Protein 4PFB (pdb70)

Radius of gyration: 19.01 Å; Cα contacts (8 Å, |Δi|>4): 589; chains: 1; bounding box: 36×54×45 Å

Organism: Fusobacterium nucleatum subsp. nucleatum (strain ATCC 25586 / DSM 15643 / BCRC 10681 / CIP 101130 / JCM 8532 / KCTC 2640 / LMG 13131 / VPI 4355) (NCBI:txid190304)

CATH classification: 3.40.190.170

Secondary structure (DSSP, 8-state):
-EEEEEEES--TTSHHHHHHHHHHHHHHHHTTTSEEEEEE-TTSS--HHHHHHHHHTT-SEEEEEEGGGGGGTSTTHHHHT-TT--SSHHHHHHHHTSHHHHHHHHHHHHTTEEEEEEEEEEEE-EEEESS--SSHHHHTT-EEEE-S-HHHHHHHHHTT-EEEE--GGGHHHHHHHTS-SBEEE-HHHHHHTTGGGT--EEE----SEEEEEEEEEHHHHHHS-HHHHHHHHHHHHHHHHHHHHHHHHHHHHHHHHHHHTT-EEE---HHHHHHHHGGGGGS-TTSPTTHHHHHHHHHHHHHHHHH-

InterPro domains:
  IPR018389 TRAP transporter solute receptor DctP [PF03480] (39-307)
  IPR018389 TRAP transporter solute receptor DctP [PTHR33376] (20-326)
  IPR038404 TRAP transporter solute receptor DctP superfamily [G3DSA:3.40.190.170] (24-331)

Structure (mmCIF, N/CA/C/O backbone):
data_4PFB
#
_entry.id   4PFB
#
_cell.length_a   113.574
_cell.length_b   113.574
_cell.length_c   79.937
_cell.angle_alpha   90.000
_cell.angle_beta   90.000
_cell.angle_gamma   90.000
#
_symmetry.space_group_name_H-M   'P 43 2 2'
#
loop_
_entity.id
_entity.type
_entity.pdbx_description
1 polymer 'C4-dicarboxylate-binding protein'
2 non-polymer 'ZINC ION'
3 non-polymer IMIDAZOLE
4 non-polymer SN-GLYCEROL-3-PHOSPHATE
5 water water
#
loop_
_atom_site.group_PDB
_atom_site.id
_atom_site.type_symbol
_atom_site.label_atom_id
_atom_site.label_alt_id
_atom_site.label_comp_id
_atom_site.label_asym_id
_atom_site.label_entity_id
_atom_site.label_seq_id
_atom_site.pdbx_PDB_ins_code
_atom_site.Cartn_x
_atom_site.Cartn_y
_atom_site.Cartn_z
_atom_site.occupancy
_atom_site.B_iso_or_equiv
_atom_site.auth_seq_id
_atom_site.auth_comp_id
_atom_site.auth_asym_id
_atom_site.auth_atom_id
_atom_site.pdbx_PDB_model_num
ATOM 1 N N . ALA A 1 25 ? 11.780 36.296 41.702 1.00 30.77 24 ALA A N 1
ATOM 2 C CA . ALA A 1 25 ? 11.542 37.752 41.762 1.00 32.90 24 ALA A CA 1
ATOM 3 C C . ALA A 1 25 ? 12.814 38.594 41.865 1.00 31.70 24 ALA A C 1
ATOM 4 O O . ALA A 1 25 ? 13.654 38.384 42.733 1.00 36.10 24 ALA A O 1
ATOM 6 N N . ARG A 1 26 ? 12.935 39.562 40.972 1.00 28.86 25 ARG A N 1
ATOM 7 C CA . ARG A 1 26 ? 14.145 40.362 40.835 1.00 30.44 25 ARG A CA 1
ATOM 8 C C . ARG A 1 26 ? 14.206 41.462 41.902 1.00 31.87 25 ARG A C 1
ATOM 9 O O . ARG A 1 26 ? 13.407 42.415 41.889 1.00 29.23 25 ARG A O 1
ATOM 17 N N . VAL A 1 27 ? 15.153 41.310 42.826 1.00 31.94 26 VAL A N 1
ATOM 18 C CA . VAL A 1 27 ? 15.387 42.282 43.876 1.00 26.50 26 VAL A CA 1
ATOM 19 C C . VAL A 1 27 ? 16.195 43.475 43.380 1.00 30.56 26 VAL A C 1
ATOM 20 O O . VAL A 1 27 ? 17.306 43.327 42.871 1.00 35.19 26 VAL A O 1
ATOM 24 N N . ILE A 1 28 ? 15.625 44.662 43.532 1.00 24.92 27 ILE A N 1
ATOM 25 C CA . ILE A 1 28 ? 16.322 45.900 43.222 1.00 26.82 27 ILE A CA 1
ATOM 26 C C . ILE A 1 28 ? 16.312 46.808 44.452 1.00 27.96 27 ILE A C 1
ATOM 27 O O . ILE A 1 28 ? 15.251 47.114 44.988 1.00 29.36 27 ILE A O 1
ATOM 32 N N . LYS A 1 29 ? 17.496 47.234 44.888 1.00 27.44 28 LYS A N 1
ATOM 33 C CA . LYS A 1 29 ? 17.652 48.109 46.044 1.00 25.48 28 LYS A CA 1
ATOM 34 C C . LYS A 1 29 ? 17.374 49.565 45.666 1.00 24.73 28 LYS A C 1
ATOM 35 O O . LYS A 1 29 ? 18.049 50.115 44.798 1.00 24.89 28 LYS A O 1
ATOM 41 N N . VAL A 1 30 ? 16.401 50.204 46.314 1.00 22.55 29 VAL A N 1
ATOM 42 C CA . VAL A 1 30 ? 16.207 51.646 46.123 1.00 22.84 29 VAL A CA 1
ATOM 43 C C . VAL A 1 30 ? 16.739 52.410 47.344 1.00 24.61 29 VAL A C 1
ATOM 44 O O . VAL A 1 30 ? 16.191 52.294 48.447 1.00 27.02 29 VAL A O 1
ATOM 48 N N . THR A 1 31 ? 17.812 53.177 47.156 1.00 24.76 30 THR A N 1
ATOM 49 C CA . THR A 1 31 ? 18.486 53.807 48.295 1.00 27.83 30 THR A CA 1
ATOM 50 C C . THR A 1 31 ? 18.365 55.314 48.264 1.00 28.51 30 THR A C 1
ATOM 51 O O . THR A 1 31 ? 18.455 55.926 47.207 1.00 21.56 30 THR A O 1
ATOM 55 N N . THR A 1 32 ? 18.155 55.906 49.434 1.00 28.00 31 THR A N 1
ATOM 56 C CA . THR A 1 32 ? 17.909 57.329 49.506 1.00 21.24 31 THR A CA 1
ATOM 57 C C . THR A 1 32 ? 18.306 57.962 50.853 1.00 23.91 31 THR A C 1
ATOM 58 O O . THR A 1 32 ? 18.351 57.308 51.895 1.00 22.84 31 THR A O 1
ATOM 62 N N . LYS A 1 33 ? 18.622 59.248 50.815 1.00 24.72 32 LYS A N 1
ATOM 63 C CA . LYS A 1 33 ? 19.043 59.952 52.008 1.00 26.08 32 LYS A CA 1
ATOM 64 C C . LYS A 1 33 ? 17.858 60.271 52.907 1.00 28.92 32 LYS A C 1
ATOM 65 O O . LYS A 1 33 ? 17.996 60.285 54.127 1.00 33.18 32 LYS A O 1
ATOM 71 N N . PHE A 1 34 ? 16.701 60.519 52.293 1.00 24.54 33 PHE A N 1
ATOM 72 C CA . PHE A 1 34 ? 15.529 61.054 52.983 1.00 21.92 33 PHE A CA 1
ATOM 73 C C . PHE A 1 34 ? 15.048 60.200 54.167 1.00 23.38 33 PHE A C 1
ATOM 74 O O . PHE A 1 34 ? 14.932 58.974 54.052 1.00 22.47 33 PHE A O 1
ATOM 82 N N . VAL A 1 35 ? 14.787 60.846 55.306 1.00 21.50 34 VAL A N 1
ATOM 83 C CA . VAL A 1 35 ? 14.312 60.124 56.481 1.00 22.94 34 VAL A CA 1
ATOM 84 C C . VAL A 1 35 ? 12.849 59.834 56.239 1.00 22.06 34 VAL A C 1
ATOM 85 O O . VAL A 1 35 ? 12.247 60.429 55.339 1.00 22.88 34 VAL A O 1
ATOM 89 N N . ASP A 1 36 ? 12.283 58.935 57.038 1.00 22.96 35 ASP A N 1
ATOM 90 C CA . ASP A 1 36 ? 10.895 58.514 56.883 1.00 22.93 35 ASP A CA 1
ATOM 91 C C . ASP A 1 36 ? 9.853 59.627 56.953 1.00 25.30 35 ASP A C 1
ATOM 92 O O . ASP A 1 36 ? 8.778 59.484 56.375 1.00 22.29 35 ASP A O 1
ATOM 97 N N . ASP A 1 37 ? 10.148 60.712 57.675 1.00 25.26 36 ASP A N 1
ATOM 98 C CA . ASP A 1 37 ? 9.192 61.815 57.811 1.00 24.92 36 ASP A CA 1
ATOM 99 C C . ASP A 1 37 ? 9.111 62.719 56.586 1.00 22.41 36 ASP A C 1
ATOM 100 O O . ASP A 1 37 ? 8.171 63.502 56.461 1.00 22.30 36 ASP A O 1
ATOM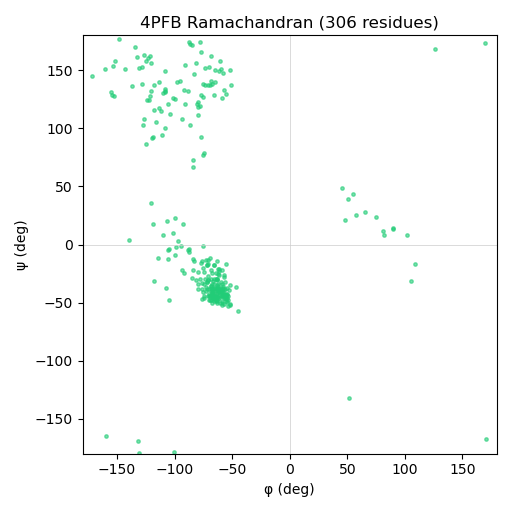 105 N N . GLU A 1 38 ? 10.089 62.637 55.691 1.00 20.69 37 GLU A N 1
ATOM 106 C CA . GLU A 1 38 ? 10.113 63.574 54.564 1.00 19.70 37 GLU A CA 1
ATOM 107 C C . GLU A 1 38 ? 9.223 63.147 53.397 1.00 22.22 37 GLU A C 1
ATOM 108 O O . GLU A 1 38 ? 9.054 61.950 53.134 1.00 21.29 37 GLU A O 1
ATOM 114 N N . GLN A 1 39 ? 8.644 64.128 52.711 1.00 18.60 38 GLN A N 1
ATOM 115 C CA . GLN A 1 39 ? 7.687 63.836 51.650 1.00 18.22 38 GLN A CA 1
ATOM 116 C C . GLN A 1 39 ? 8.212 62.876 50.569 1.00 24.49 38 GLN A C 1
ATOM 117 O O . GLN A 1 39 ? 7.490 61.964 50.154 1.00 24.27 38 GLN A O 1
ATOM 123 N N . THR A 1 40 ? 9.462 63.068 50.137 1.00 20.92 39 THR A N 1
ATOM 124 C CA . THR A 1 40 ? 10.065 62.219 49.106 1.00 19.64 39 THR A CA 1
ATOM 125 C C . THR A 1 40 ? 10.018 60.746 49.499 1.00 22.22 39 THR A C 1
ATOM 126 O O . THR A 1 40 ? 9.715 59.877 48.675 1.00 20.82 39 THR A O 1
ATOM 130 N N . ALA A 1 41 ? 10.322 60.474 50.768 1.00 24.53 40 ALA A N 1
ATOM 131 C CA . ALA A 1 41 ? 10.337 59.111 51.276 1.00 18.87 40 ALA A CA 1
ATOM 132 C C . ALA A 1 41 ? 8.924 58.566 51.349 1.00 23.01 40 A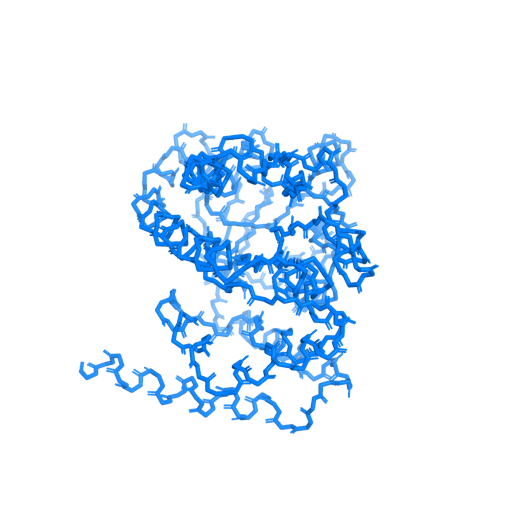LA A C 1
ATOM 133 O O . ALA A 1 41 ? 8.699 57.401 51.049 1.00 28.20 40 ALA A O 1
ATOM 135 N N . LYS A 1 42 ? 7.968 59.408 51.730 1.00 20.00 41 LYS A N 1
ATOM 136 C CA . LYS A 1 42 ? 6.562 59.010 51.689 1.00 21.93 41 LYS A CA 1
ATOM 137 C C . LYS A 1 42 ? 6.105 58.662 50.266 1.00 20.63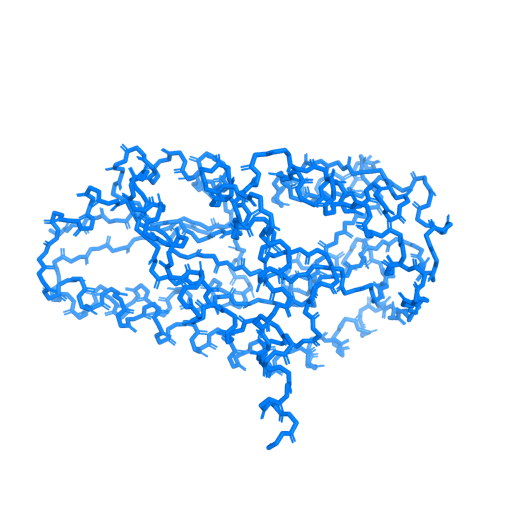 41 LYS A C 1
ATOM 138 O O . LYS A 1 42 ? 5.362 57.712 50.055 1.00 21.52 41 LYS A O 1
ATOM 144 N N . SER A 1 43 ? 6.550 59.431 49.287 1.00 18.86 42 SER A N 1
ATOM 145 C CA . SER A 1 43 ? 6.148 59.171 47.925 1.00 20.87 42 SER A CA 1
ATOM 146 C C . SER A 1 43 ? 6.828 57.927 47.390 1.00 22.50 42 SER A C 1
ATOM 147 O O . SER A 1 43 ? 6.222 57.157 46.646 1.00 21.78 42 SER A O 1
ATOM 150 N N . LEU A 1 44 ? 8.081 57.717 47.780 1.00 22.05 43 LEU A N 1
ATOM 151 C CA . LEU A 1 44 ? 8.797 56.536 47.323 1.00 21.65 43 LEU A CA 1
ATOM 152 C C . LEU A 1 44 ? 8.141 55.253 47.823 1.00 25.70 43 LEU A C 1
ATOM 153 O O . LEU A 1 44 ? 8.122 54.255 47.100 1.00 27.50 43 LEU A O 1
ATOM 158 N N . VAL A 1 45 ? 7.588 55.274 49.036 1.00 19.23 44 VAL A N 1
ATOM 159 C CA . VAL A 1 45 ? 6.915 54.089 49.555 1.00 20.06 44 VAL A CA 1
ATOM 160 C C . VAL A 1 45 ? 5.762 53.689 48.639 1.00 20.03 44 VAL A C 1
ATOM 161 O O . VAL A 1 45 ? 5.600 52.515 48.314 1.00 20.44 44 VAL A O 1
ATOM 165 N N . LYS A 1 46 ? 4.975 54.667 48.210 1.00 24.66 45 LYS A N 1
ATOM 166 C CA . LYS A 1 46 ? 3.871 54.391 47.299 1.00 19.77 45 LYS A CA 1
ATOM 167 C C . LYS A 1 46 ? 4.382 53.843 45.957 1.00 19.33 45 LYS A C 1
ATOM 168 O O . LYS A 1 46 ? 3.857 52.868 45.440 1.00 25.07 45 LYS A O 1
ATOM 174 N N . VAL A 1 47 ? 5.416 54.470 45.405 1.00 23.30 46 VAL A N 1
ATOM 175 C CA . VAL A 1 47 ? 6.020 54.016 44.158 1.00 18.45 46 VAL A CA 1
ATOM 176 C C . VAL A 1 47 ? 6.482 52.561 44.191 1.00 18.93 46 VAL A C 1
ATOM 177 O O . VAL A 1 47 ? 6.156 51.803 43.289 1.00 20.13 46 VAL A O 1
ATOM 181 N N . VAL A 1 48 ? 7.220 52.172 45.228 1.00 23.28 47 VAL A N 1
ATOM 182 C CA . VAL A 1 48 ? 7.674 50.784 45.373 1.00 24.64 47 VAL A CA 1
ATOM 183 C C . VAL A 1 48 ? 6.504 49.800 45.513 1.00 26.71 47 VAL A C 1
ATOM 184 O O . VAL A 1 48 ? 6.478 48.760 44.858 1.00 31.22 47 VAL A O 1
ATOM 188 N N . GLU A 1 49 ? 5.554 50.140 46.377 1.00 25.70 48 GLU A N 1
ATOM 189 C CA . GLU A 1 49 ? 4.297 49.406 46.526 1.00 21.59 48 GLU A CA 1
ATOM 190 C C . GLU A 1 49 ? 3.723 49.082 45.146 1.00 22.90 48 GLU A C 1
ATOM 191 O O . GLU A 1 49 ? 3.526 47.921 44.805 1.00 23.49 48 GLU A O 1
ATOM 197 N N . ALA A 1 50 ? 3.499 50.122 44.344 1.00 20.76 49 ALA A N 1
ATOM 198 C CA . ALA A 1 50 ? 2.820 50.000 43.062 1.00 24.83 49 ALA A CA 1
ATOM 199 C C . ALA A 1 50 ? 3.626 49.188 42.047 1.00 29.34 49 ALA A C 1
ATOM 200 O O . ALA A 1 50 ? 3.074 48.306 41.365 1.00 34.79 49 ALA A O 1
ATOM 202 N N . ILE A 1 51 ? 4.921 49.489 41.940 1.00 21.75 50 ILE A N 1
ATOM 203 C CA . ILE A 1 51 ? 5.798 48.746 41.048 1.00 20.74 50 ILE A CA 1
ATOM 204 C C . ILE A 1 51 ? 5.819 47.249 41.400 1.00 23.76 50 ILE A C 1
ATOM 205 O O . ILE A 1 51 ? 5.616 46.403 40.523 1.00 23.06 50 ILE A O 1
ATOM 210 N N . ASN A 1 52 ? 6.046 46.926 42.676 1.00 22.55 51 ASN A N 1
ATOM 211 C CA . ASN A 1 52 ? 6.050 45.524 43.116 1.00 22.36 51 ASN A CA 1
ATOM 212 C C . ASN A 1 52 ? 4.756 44.770 42.808 1.00 23.00 51 ASN A C 1
ATOM 213 O O . ASN A 1 52 ? 4.792 43.632 42.359 1.00 30.82 51 ASN A O 1
ATOM 218 N N . GLN A 1 53 ? 3.616 45.411 43.029 1.00 28.08 52 GLN A N 1
ATOM 219 C CA . GLN A 1 53 ? 2.325 44.788 42.751 1.00 27.71 52 GLN A CA 1
ATOM 220 C C . GLN A 1 53 ? 1.996 44.663 41.260 1.00 27.36 52 GLN A C 1
ATOM 221 O O . GLN A 1 53 ? 1.438 43.655 40.839 1.00 29.64 52 GLN A O 1
ATOM 227 N N . ARG A 1 54 ? 2.314 45.679 40.463 1.00 22.84 53 ARG A N 1
ATOM 228 C CA . ARG A 1 54 ? 2.048 45.601 39.027 1.00 22.92 53 ARG A CA 1
ATOM 229 C C . ARG A 1 54 ? 2.918 44.555 38.330 1.00 32.20 53 ARG A C 1
ATOM 230 O O . ARG A 1 54 ? 2.543 44.042 37.284 1.00 33.78 53 ARG A O 1
ATOM 238 N N . SER A 1 55 ? 4.070 44.233 38.913 1.00 26.96 54 SER A N 1
ATOM 239 C CA . SER A 1 55 ? 4.985 43.288 38.307 1.00 27.69 54 SER A CA 1
ATOM 240 C C . SER A 1 55 ? 4.494 41.856 38.449 1.00 36.13 54 SER A C 1
ATOM 241 O O . SER A 1 55 ? 5.127 40.927 37.953 1.00 30.12 54 SER A O 1
ATOM 244 N N . ASN A 1 56 ? 3.349 41.691 39.103 1.00 38.81 55 ASN A N 1
ATOM 245 C CA . ASN A 1 56 ? 2.829 40.366 39.449 1.00 46.99 55 ASN A CA 1
ATOM 246 C C . ASN A 1 56 ? 3.891 39.449 40.018 1.00 45.31 55 ASN A C 1
ATOM 247 O O . ASN A 1 56 ? 4.034 38.319 39.578 1.00 43.69 55 ASN A O 1
ATOM 252 N N . GLY A 1 57 ? 4.653 39.959 40.980 1.00 45.15 56 GLY A N 1
ATOM 253 C CA . GLY A 1 57 ? 5.646 39.157 41.660 1.00 43.24 56 GLY A CA 1
ATOM 254 C C . GLY A 1 57 ? 6.984 38.987 40.964 1.00 42.32 56 GLY A C 1
ATOM 255 O O . GLY A 1 57 ? 7.814 38.205 41.425 1.00 42.79 56 GLY A O 1
ATOM 256 N N . THR A 1 58 ? 7.219 39.713 39.875 1.00 38.71 57 THR A N 1
ATOM 257 C CA . THR A 1 58 ? 8.481 39.572 39.146 1.00 33.23 57 THR A CA 1
ATOM 258 C C . THR A 1 58 ? 9.536 40.588 39.591 1.00 33.91 57 THR A C 1
ATOM 259 O O . THR A 1 58 ? 10.729 40.371 39.407 1.00 35.84 57 THR A O 1
ATOM 263 N N . LEU A 1 59 ? 9.101 41.694 40.186 1.00 32.12 58 LEU A N 1
ATOM 264 C CA . LEU A 1 59 ? 10.040 42.659 40.744 1.00 29.23 58 LEU A CA 1
ATOM 265 C C . LEU A 1 59 ? 9.821 42.780 42.232 1.00 30.88 58 LEU A C 1
ATOM 266 O O . LEU A 1 59 ? 8.681 42.817 42.690 1.00 35.01 58 LEU A O 1
ATOM 271 N N . GLU A 1 60 ? 10.914 42.825 42.985 1.00 30.77 59 GLU A N 1
ATOM 272 C CA . GLU A 1 60 ? 10.858 43.212 44.392 1.00 28.66 59 GLU A CA 1
ATOM 273 C C . GLU A 1 60 ? 11.810 44.378 44.644 1.00 29.14 59 GLU A C 1
ATOM 274 O O . GLU A 1 60 ? 12.971 44.181 44.997 1.00 29.33 59 GLU A O 1
ATOM 280 N N . LEU A 1 61 ? 11.324 45.594 44.434 1.00 27.31 60 LEU A N 1
ATOM 281 C CA . LEU A 1 61 ? 12.069 46.774 44.835 1.00 27.21 60 LEU A CA 1
ATOM 282 C C . LEU A 1 61 ? 12.050 46.863 46.363 1.00 26.61 60 LEU A C 1
ATOM 283 O O . LEU A 1 61 ? 11.029 46.608 46.982 1.00 28.03 60 LEU A O 1
ATOM 288 N N . GLN A 1 62 ? 13.186 47.185 46.970 1.00 20.76 61 GLN A N 1
ATOM 289 C CA . GLN A 1 62 ? 13.273 47.335 48.426 1.00 23.68 61 GLN A CA 1
ATOM 290 C C . GLN A 1 62 ? 13.768 48.729 48.753 1.00 23.07 61 GLN A C 1
ATOM 291 O O . GLN A 1 62 ? 14.821 49.131 48.276 1.00 25.40 61 GLN A O 1
ATOM 297 N N . LEU A 1 63 ? 13.009 49.469 49.553 1.00 19.52 62 LEU A N 1
ATOM 298 C CA . LEU A 1 63 ? 13.360 50.845 49.859 1.00 24.04 62 LEU A CA 1
ATOM 299 C C . LEU A 1 63 ? 14.223 50.956 51.113 1.00 26.11 62 LEU A C 1
ATOM 300 O O . LEU A 1 63 ? 13.824 50.536 52.209 1.00 26.70 62 LEU A O 1
ATOM 305 N N . PHE A 1 64 ? 15.411 51.524 50.950 1.00 24.14 63 PHE A N 1
ATOM 306 C CA . PHE A 1 64 ? 16.248 51.846 52.097 1.00 25.31 63 PHE A CA 1
ATOM 307 C C . PHE A 1 64 ? 16.351 53.348 52.254 1.00 19.63 63 PHE A C 1
ATOM 308 O O . PHE A 1 64 ? 16.909 54.030 51.408 1.00 19.68 63 PHE A O 1
ATOM 316 N N . THR A 1 65 ? 15.823 53.856 53.353 1.00 25.21 64 THR A N 1
ATOM 317 C CA . THR A 1 65 ? 15.878 55.281 53.617 1.00 19.76 64 THR A CA 1
ATOM 318 C C . THR A 1 65 ? 16.968 55.642 54.600 1.00 23.07 64 THR A C 1
ATOM 319 O O . THR A 1 65 ? 17.709 54.777 55.070 1.00 25.26 64 THR A O 1
ATOM 323 N N . SER A 1 66 ? 17.047 56.940 54.897 1.00 28.55 65 SER A N 1
ATOM 324 C CA . SER A 1 66 ? 17.944 57.512 55.915 1.00 30.65 65 SER A CA 1
ATOM 325 C C . SER A 1 66 ? 19.420 57.216 55.697 1.00 29.25 65 SER A C 1
ATOM 326 O O . SER A 1 66 ? 20.197 57.226 56.639 1.00 32.99 65 SER A O 1
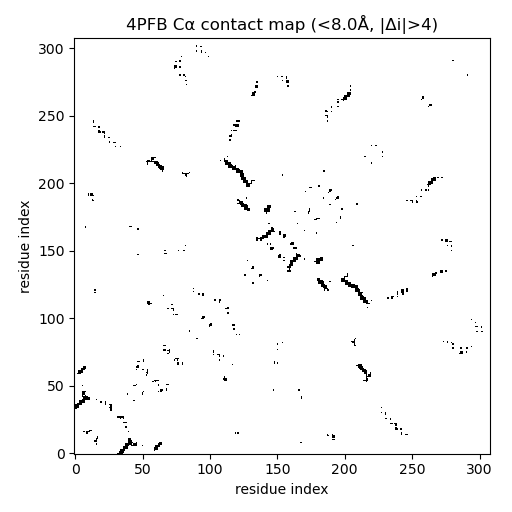ATOM 329 N N . GLY A 1 67 ? 19.810 56.962 54.457 1.00 26.96 66 GLY A N 1
ATOM 330 C CA . GLY A 1 67 ? 21.186 56.611 54.184 1.00 24.68 66 GLY A CA 1
ATOM 331 C C . GLY A 1 67 ? 21.603 55.287 54.806 1.00 26.21 66 GLY A C 1
ATOM 332 O O . GLY A 1 67 ? 22.781 55.086 55.096 1.00 27.70 66 GLY A O 1
ATOM 333 N N . THR A 1 68 ? 20.658 54.372 55.005 1.00 24.32 67 THR A N 1
ATOM 334 C CA . THR A 1 68 ? 21.006 53.049 55.539 1.00 24.92 67 THR A CA 1
ATOM 335 C C . THR A 1 68 ? 21.820 52.225 54.543 1.00 25.06 67 THR A C 1
ATOM 336 O O . THR A 1 68 ? 22.520 51.277 54.926 1.00 25.69 67 THR A O 1
ATOM 340 N N . LEU A 1 69 ? 21.704 52.584 53.266 1.00 23.08 68 LEU A N 1
ATOM 341 C CA . LEU A 1 69 ? 22.551 52.028 52.223 1.00 26.98 68 LEU A CA 1
ATOM 342 C C . LEU A 1 69 ? 23.274 53.209 51.575 1.00 29.60 68 LEU A C 1
ATOM 343 O O . LEU A 1 69 ? 22.852 54.354 51.748 1.00 30.30 68 LEU A O 1
ATOM 348 N N . PRO A 1 70 ? 24.374 52.946 50.849 1.00 29.31 69 PRO A N 1
ATOM 349 C CA . PRO A 1 70 ? 25.153 54.036 50.237 1.00 30.82 69 PRO A CA 1
ATOM 350 C C . PRO A 1 70 ? 24.323 55.031 49.416 1.00 31.49 69 PRO A C 1
ATOM 351 O O . PRO A 1 70 ? 23.415 54.667 48.663 1.00 30.49 69 PRO A O 1
ATOM 355 N N . ILE A 1 71 ? 24.639 56.304 49.604 1.00 31.55 70 ILE A N 1
ATOM 356 C CA . ILE A 1 71 ? 23.950 57.377 48.918 1.00 30.24 70 ILE A CA 1
ATOM 357 C C . ILE A 1 71 ? 25.006 58.308 48.309 1.00 32.65 70 ILE A C 1
ATOM 358 O O . ILE A 1 71 ? 26.211 58.055 48.425 1.00 36.08 70 ILE A O 1
ATOM 363 N N . GLY A 1 72 ? 24.563 59.372 47.651 1.00 35.67 71 GLY A N 1
ATOM 364 C CA . GLY A 1 72 ? 25.489 60.304 47.031 1.00 37.50 71 GLY A CA 1
ATOM 365 C C . GLY A 1 72 ? 26.511 59.644 46.128 1.00 37.04 71 GLY A C 1
ATOM 366 O O . GLY A 1 72 ? 26.156 58.806 45.306 1.00 36.40 71 GLY A O 1
ATOM 367 N N . LYS A 1 73 ? 27.780 60.009 46.304 1.00 39.81 72 LYS A N 1
ATOM 368 C CA . LYS A 1 73 ? 28.860 59.527 45.441 1.00 42.40 72 LYS A CA 1
ATOM 369 C C . LYS A 1 73 ? 29.027 58.021 45.483 1.00 48.99 72 LYS A C 1
ATOM 370 O O . LYS A 1 73 ? 29.276 57.401 44.456 1.00 43.86 72 LYS A O 1
ATOM 376 N N . ASP A 1 74 ? 28.890 57.437 46.672 1.00 49.61 73 ASP A N 1
ATOM 377 C CA . ASP A 1 74 ? 29.036 55.997 46.823 1.00 50.70 73 ASP A CA 1
ATOM 378 C C . ASP A 1 74 ? 27.838 55.277 46.212 1.00 46.32 73 ASP A C 1
ATOM 379 O O . ASP A 1 74 ? 27.966 54.182 45.667 1.00 45.05 73 ASP A O 1
ATOM 384 N N . GLY A 1 75 ? 26.679 55.914 46.285 1.00 38.30 74 GLY A N 1
ATOM 385 C CA . GLY A 1 75 ? 25.483 55.369 45.680 1.00 43.61 74 GLY A CA 1
ATOM 386 C C . GLY A 1 75 ? 25.553 55.343 44.166 1.00 44.72 74 GLY A C 1
ATOM 387 O O . GLY A 1 75 ? 25.217 54.345 43.536 1.00 44.70 74 GLY A O 1
ATOM 388 N N . MET A 1 76 ? 26.009 56.441 43.576 1.00 44.79 75 MET A N 1
ATOM 389 C CA . MET A 1 76 ? 26.034 56.558 42.132 1.00 42.45 75 MET A CA 1
ATOM 390 C C . MET A 1 76 ? 27.104 55.662 41.519 1.00 46.89 75 MET A C 1
ATOM 391 O O . MET A 1 76 ? 26.953 55.179 40.394 1.00 48.55 75 MET A O 1
ATOM 396 N N . GLU A 1 77 ? 28.181 55.436 42.263 1.00 48.26 76 GLU A N 1
ATOM 397 C CA . GLU A 1 77 ? 29.260 54.565 41.805 1.00 49.35 76 GLU A CA 1
ATOM 398 C C . GLU A 1 77 ? 28.700 53.149 41.642 1.00 47.58 76 GLU A C 1
ATOM 399 O O . GLU A 1 77 ? 29.155 52.390 40.796 1.00 50.51 76 GLU A O 1
ATOM 405 N N . GLN A 1 78 ? 27.687 52.808 42.438 1.00 45.13 77 GLN A N 1
ATOM 406 C CA . GLN A 1 78 ? 27.037 51.500 42.333 1.00 46.74 77 GLN A CA 1
ATOM 407 C C . GLN A 1 78 ? 26.152 51.436 41.094 1.00 45.36 77 GLN A C 1
ATOM 408 O O . GLN A 1 78 ? 26.178 50.452 40.348 1.00 44.68 77 GLN A O 1
ATOM 414 N N . VAL A 1 79 ? 25.366 52.489 40.893 1.00 37.79 78 VAL A N 1
ATOM 415 C CA . VAL A 1 79 ? 24.559 52.630 39.692 1.00 38.43 78 VAL A CA 1
ATOM 416 C C . VAL A 1 79 ? 25.417 52.577 38.429 1.00 41.13 78 VAL A C 1
ATOM 417 O O . VAL A 1 79 ? 25.142 51.797 37.520 1.00 39.81 78 VAL A O 1
ATOM 421 N N . ALA A 1 80 ? 26.469 53.391 38.389 1.00 45.84 79 ALA A N 1
ATOM 422 C CA . ALA A 1 80 ? 27.344 53.454 37.219 1.00 49.35 79 ALA A CA 1
ATOM 423 C C . ALA A 1 80 ? 28.034 52.130 36.970 1.00 45.38 79 ALA A C 1
ATOM 424 O O . ALA A 1 80 ? 28.323 51.787 35.835 1.00 47.45 79 ALA A O 1
ATOM 426 N N . ASN A 1 81 ? 28.286 51.373 38.029 1.00 51.42 80 ASN A N 1
ATOM 427 C CA . ASN A 1 81 ? 29.008 50.115 37.878 1.00 54.69 80 ASN A CA 1
ATOM 428 C C . ASN A 1 81 ? 28.124 48.868 37.680 1.00 50.50 80 ASN A C 1
ATOM 429 O O . ASN A 1 81 ? 28.583 47.746 37.856 1.00 49.77 80 ASN A O 1
ATOM 434 N N . GLY A 1 82 ? 26.862 49.068 37.311 1.00 45.71 81 GLY A N 1
ATOM 435 C CA . GLY A 1 82 ? 26.012 47.965 36.896 1.00 47.01 81 GLY A CA 1
ATOM 436 C C . GLY A 1 82 ? 25.193 47.231 37.954 1.00 49.78 81 GLY A C 1
ATOM 437 O O . GLY A 1 82 ? 24.662 46.154 37.668 1.00 50.88 81 GLY A O 1
ATOM 438 N N . SER A 1 83 ? 25.065 47.803 39.154 1.00 48.94 82 SER A N 1
ATOM 439 C CA . SER A 1 83 ? 24.326 47.166 40.251 1.00 47.26 82 SER A CA 1
ATOM 440 C C . SER A 1 83 ? 22.805 47.111 40.052 1.00 43.83 82 SER A C 1
ATOM 441 O O . SER A 1 83 ? 22.238 47.956 39.355 1.00 41.56 82 SER A O 1
ATOM 444 N N . ASP A 1 84 ? 22.151 46.118 40.666 1.00 40.23 83 ASP A N 1
ATOM 445 C CA . ASP A 1 84 ? 20.685 46.074 40.703 1.00 37.85 83 ASP A CA 1
ATOM 446 C C . ASP A 1 84 ? 20.174 47.100 41.729 1.00 34.42 83 ASP A C 1
ATOM 447 O O . ASP A 1 84 ? 19.747 46.744 42.819 1.00 32.32 83 ASP A O 1
ATOM 452 N N . TRP A 1 85 ? 20.182 48.370 41.342 1.00 34.65 84 TRP A N 1
ATOM 453 C CA . TRP A 1 85 ? 20.185 49.486 42.278 1.00 32.34 84 TRP A CA 1
ATOM 454 C C . TRP A 1 85 ? 19.532 50.735 41.652 1.00 29.17 84 TRP A C 1
ATOM 455 O O . TRP A 1 85 ? 19.895 51.150 40.554 1.00 32.67 84 TRP A O 1
ATOM 466 N N . ILE A 1 86 ? 18.571 51.329 42.341 1.00 26.71 85 ILE A N 1
ATOM 467 C CA . ILE A 1 86 ? 18.065 52.639 41.974 1.00 25.24 85 ILE A CA 1
ATOM 468 C C . ILE A 1 86 ? 18.511 53.626 43.041 1.00 28.50 85 ILE A C 1
ATOM 469 O O . ILE A 1 86 ? 18.335 53.377 44.232 1.00 28.31 85 ILE A O 1
ATOM 474 N N . LEU A 1 87 ? 19.087 54.743 42.618 1.00 28.99 86 LEU A N 1
ATOM 475 C CA . LEU A 1 87 ? 19.466 55.810 43.531 1.00 25.44 86 LEU A CA 1
ATOM 476 C C . LEU A 1 87 ? 18.555 57.031 43.392 1.00 23.81 86 LEU A C 1
ATOM 477 O O . LEU A 1 87 ? 18.272 57.480 42.286 1.00 23.44 86 LEU A O 1
ATOM 482 N N . VAL A 1 88 ? 18.105 57.568 44.522 1.00 23.03 87 VAL A N 1
ATOM 483 C CA . VAL A 1 88 ? 17.331 58.800 44.544 1.00 21.84 87 VAL A CA 1
ATOM 484 C C . VAL A 1 88 ? 18.115 59.839 45.361 1.00 28.70 87 VAL A C 1
ATOM 485 O O . VAL A 1 88 ? 17.999 59.892 46.591 1.00 31.66 87 VAL A O 1
ATOM 489 N N . ASP A 1 89 ? 18.927 60.643 44.671 1.00 28.97 88 ASP A N 1
ATOM 490 C CA . ASP A 1 89 ? 19.737 61.704 45.284 1.00 29.38 88 ASP A CA 1
ATOM 491 C C . ASP A 1 89 ? 19.918 62.884 44.316 1.00 31.08 88 ASP A C 1
ATOM 492 O O . ASP A 1 89 ? 19.455 62.838 43.179 1.00 30.71 88 ASP A O 1
ATOM 497 N N . GLY A 1 90 ? 20.584 63.938 44.774 1.00 34.77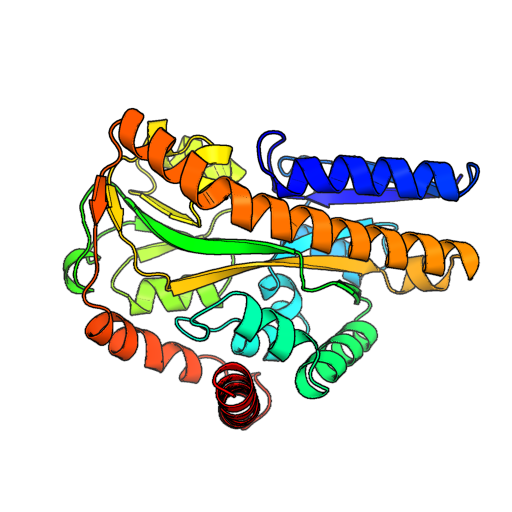 89 GLY A N 1
ATOM 498 C CA . GLY A 1 90 ? 20.683 65.175 44.020 1.00 34.18 89 GLY A CA 1
ATOM 499 C C . GLY A 1 90 ? 21.168 65.028 42.596 1.00 34.74 89 GLY A C 1
ATOM 500 O O . GLY A 1 90 ? 21.928 64.118 42.269 1.00 34.67 89 GLY A O 1
ATOM 501 N N . VAL A 1 91 ? 20.715 65.935 41.742 1.00 37.84 90 VAL A N 1
ATOM 502 C CA . VAL A 1 91 ? 21.134 65.972 40.343 1.00 38.97 90 VAL A CA 1
ATOM 503 C C . VAL A 1 91 ? 22.635 66.228 40.260 1.00 42.80 90 VAL A C 1
ATOM 504 O O . VAL A 1 91 ? 23.293 65.826 39.304 1.00 46.50 90 VAL A O 1
ATOM 508 N N . ASN A 1 92 ? 23.174 66.872 41.287 1.00 42.52 91 ASN A N 1
ATOM 509 C CA . ASN A 1 92 ? 24.594 67.169 41.341 1.00 44.43 91 ASN A CA 1
ATOM 510 C C . ASN A 1 92 ? 25.495 65.922 41.328 1.00 44.41 91 ASN A C 1
ATOM 511 O O . ASN A 1 92 ? 26.675 66.014 40.982 1.00 49.69 91 ASN A O 1
ATOM 516 N N . PHE A 1 93 ? 24.952 64.763 41.696 1.00 39.48 92 PHE A N 1
ATOM 517 C CA . PHE A 1 93 ? 25.740 63.532 41.670 1.00 39.62 92 PHE A CA 1
ATOM 518 C C . PHE A 1 93 ? 25.843 62.952 40.276 1.00 45.02 92 PHE A C 1
ATOM 519 O O . PHE A 1 93 ? 26.777 62.212 39.982 1.00 52.71 92 PHE A O 1
ATOM 527 N N . LEU A 1 94 ? 24.894 63.290 39.411 1.00 41.32 93 LEU A N 1
ATOM 528 C CA . LEU A 1 94 ? 25.039 62.991 37.987 1.00 40.97 93 LEU A CA 1
ATOM 529 C C . LEU A 1 94 ? 26.195 63.777 37.372 1.00 45.13 93 LEU A C 1
ATOM 530 O O . LEU A 1 94 ? 26.882 63.288 36.475 1.00 46.67 93 LEU A O 1
ATOM 535 N N . GLY A 1 95 ? 26.402 64.994 37.871 1.00 39.36 94 GLY A N 1
ATOM 536 C CA . GLY A 1 95 ? 27.409 65.900 37.346 1.00 47.28 94 GLY A CA 1
ATOM 537 C C . GLY A 1 95 ? 28.853 65.458 37.517 1.00 51.83 94 GLY A C 1
ATOM 538 O O . GLY A 1 95 ? 29.751 65.977 36.848 1.00 53.61 94 GLY A O 1
ATOM 539 N N . ASP A 1 96 ? 29.087 64.504 38.417 1.00 53.35 95 ASP A N 1
ATOM 540 C CA . ASP A 1 96 ? 30.430 63.953 38.599 1.00 56.95 95 ASP A CA 1
ATOM 541 C C . ASP A 1 96 ? 30.795 63.063 37.395 1.00 56.64 95 ASP A C 1
ATOM 542 O O . ASP A 1 96 ? 31.965 62.770 37.162 1.00 57.47 95 ASP A O 1
ATOM 547 N N . TYR A 1 97 ? 29.776 62.650 36.637 1.00 47.15 96 TYR A N 1
ATOM 548 C CA . TYR A 1 97 ? 29.940 61.843 35.429 1.00 48.37 96 TYR A CA 1
ATOM 549 C C . TYR A 1 97 ? 29.721 62.697 34.183 1.00 53.26 96 TYR A C 1
ATOM 550 O O . TYR A 1 97 ? 30.517 62.674 33.239 1.00 59.67 96 TYR A O 1
ATOM 559 N N . VAL A 1 98 ? 28.635 63.456 34.192 1.00 48.58 97 VAL A N 1
ATOM 560 C CA . VAL A 1 98 ? 28.292 64.327 33.080 1.00 45.37 97 VAL A CA 1
ATOM 561 C C . VAL A 1 98 ? 28.238 65.768 33.580 1.00 45.47 97 VAL A C 1
ATOM 562 O O . VAL A 1 98 ? 27.196 66.230 34.058 1.00 43.03 97 VAL A O 1
ATOM 566 N N . PRO A 1 99 ? 29.380 66.475 33.482 1.00 46.27 98 PRO A N 1
ATOM 567 C CA . PRO A 1 99 ? 29.630 67.797 34.077 1.00 44.32 98 PRO A CA 1
ATOM 568 C C . PRO A 1 99 ? 28.522 68.830 33.875 1.00 45.32 98 PRO A C 1
ATOM 569 O O . PRO A 1 99 ? 28.264 69.609 34.784 1.00 40.75 98 PRO A O 1
ATOM 573 N N . ASP A 1 100 ? 27.873 68.827 32.716 1.00 49.92 99 ASP A N 1
ATOM 574 C CA . ASP A 1 100 ? 26.870 69.847 32.391 1.00 50.68 99 ASP A CA 1
ATOM 575 C C . ASP A 1 100 ? 25.687 69.920 33.369 1.00 46.99 99 ASP A C 1
ATOM 576 O O . ASP A 1 100 ? 25.017 70.954 33.451 1.00 46.61 99 ASP A O 1
ATOM 581 N N . TYR A 1 101 ? 25.439 68.834 34.100 1.00 42.17 100 TYR A N 1
ATOM 582 C CA . TYR A 1 101 ? 24.325 68.778 35.051 1.00 43.19 100 TYR A CA 1
ATOM 583 C C . TYR A 1 101 ? 24.402 69.878 36.118 1.00 41.78 100 TYR A C 1
ATOM 584 O O . TYR A 1 101 ? 23.379 70.414 36.547 1.00 34.82 100 TYR A O 1
ATOM 593 N N . ASN A 1 102 ? 25.619 70.217 36.535 1.00 38.60 101 ASN A N 1
ATOM 594 C CA . ASN A 1 102 ? 25.797 71.213 37.581 1.00 39.95 101 ASN A CA 1
ATOM 595 C C . ASN A 1 102 ? 25.458 72.610 37.110 1.00 45.35 101 ASN A C 1
ATOM 596 O O . ASN A 1 102 ? 25.069 73.460 37.905 1.00 48.72 101 ASN A O 1
ATOM 601 N N . ALA A 1 103 ? 25.598 72.841 35.809 1.00 46.11 102 ALA A N 1
ATOM 602 C CA . ALA A 1 103 ? 25.225 74.112 35.207 1.00 44.61 102 ALA A CA 1
ATOM 603 C C . ALA A 1 103 ? 23.699 74.257 35.170 1.00 43.66 102 ALA A C 1
ATOM 604 O O . ALA A 1 103 ? 23.156 75.337 35.413 1.00 43.77 102 ALA A O 1
ATOM 606 N N . VAL A 1 104 ? 23.009 73.156 34.892 1.00 41.30 103 VAL A N 1
ATOM 607 C CA . VAL A 1 104 ? 21.554 73.175 34.788 1.00 40.54 103 VAL A CA 1
ATOM 608 C C . VAL A 1 104 ? 20.909 73.328 36.160 1.00 38.27 103 VAL A C 1
ATOM 609 O O . VAL A 1 104 ? 19.723 73.626 36.280 1.00 37.04 103 VAL A O 1
ATOM 613 N N . THR A 1 105 ? 21.705 73.134 37.200 1.00 37.36 104 THR A N 1
ATOM 614 C CA . THR A 1 105 ? 21.201 73.257 38.555 1.00 33.07 104 THR A CA 1
ATOM 615 C C . THR A 1 105 ? 21.985 74.343 39.283 1.00 37.61 104 THR A C 1
ATOM 616 O O . THR A 1 105 ? 22.246 74.245 40.478 1.00 36.19 104 THR A O 1
ATOM 620 N N . GLY A 1 106 ? 22.345 75.390 38.548 1.00 35.45 105 GLY A N 1
ATOM 621 C CA . GLY A 1 106 ? 23.144 76.473 39.091 1.00 40.79 105 GLY A CA 1
ATOM 622 C C . GLY A 1 106 ? 22.476 77.362 40.129 1.00 41.08 105 GLY A C 1
ATOM 623 O O . GLY A 1 106 ? 21.242 77.384 40.256 1.00 38.49 105 GLY A O 1
ATOM 624 N N . PRO A 1 107 ? 23.300 78.102 40.891 1.00 42.43 106 PRO A N 1
ATOM 625 C CA . PRO A 1 107 ? 22.842 79.031 41.925 1.00 36.89 106 PRO A CA 1
ATOM 626 C C . PRO A 1 107 ? 22.042 80.200 41.362 1.00 42.09 106 PRO A C 1
ATOM 627 O O . PRO A 1 107 ? 22.389 80.761 40.328 1.00 38.81 106 PRO A O 1
ATOM 631 N N . MET A 1 108 ? 20.977 80.557 42.076 1.00 43.38 107 MET A N 1
ATOM 632 C CA . MET A 1 108 ? 20.015 81.584 41.669 1.00 42.89 107 MET A CA 1
ATOM 633 C C . MET A 1 108 ? 19.511 81.454 40.238 1.00 40.46 107 MET A C 1
ATOM 634 O O . MET A 1 108 ? 19.002 82.413 39.696 1.00 38.07 107 MET A O 1
ATOM 639 N N . LEU A 1 109 ? 19.614 80.266 39.651 1.00 40.19 108 LEU A N 1
ATOM 640 C CA . LEU A 1 109 ? 19.191 80.058 38.272 1.00 36.85 108 LEU A CA 1
ATOM 641 C C . LEU A 1 109 ? 17.675 80.155 38.037 1.00 41.19 108 LEU A C 1
ATOM 642 O O . LEU A 1 109 ? 17.235 80.833 37.109 1.00 43.02 108 LEU A O 1
ATOM 647 N N . TYR A 1 110 ? 16.877 79.483 38.863 1.00 40.52 109 TYR A N 1
ATOM 648 C CA . TYR A 1 110 ? 15.429 79.436 38.648 1.00 41.04 109 TYR A CA 1
ATOM 649 C C . TYR A 1 110 ? 14.662 80.252 39.678 1.00 41.41 109 TYR A C 1
ATOM 650 O O . TYR A 1 110 ? 15.102 80.379 40.824 1.00 43.92 109 TYR A O 1
ATOM 659 N N . GLN A 1 111 ? 13.517 80.800 39.271 1.00 39.28 110 GLN A N 1
ATOM 660 C CA . GLN A 1 111 ? 12.670 81.568 40.181 1.00 40.98 110 GLN A CA 1
ATOM 661 C C . GLN A 1 111 ? 11.437 80.767 40.570 1.00 38.38 110 GLN A C 1
ATOM 662 O O . GLN A 1 111 ? 10.724 81.148 41.492 1.00 36.09 110 GLN A O 1
ATOM 668 N N . SER A 1 112 ? 11.185 79.662 39.865 1.00 39.34 111 SER A N 1
ATOM 669 C CA . SER A 1 112 ? 10.005 78.825 40.128 1.00 37.54 111 SER A CA 1
ATOM 670 C C . SER A 1 112 ? 10.240 77.367 39.765 1.00 36.81 111 SER A C 1
ATOM 671 O O . SER A 1 112 ? 11.098 77.059 38.937 1.00 37.11 111 SER A O 1
ATOM 674 N N . PHE A 1 113 ? 9.439 76.488 40.368 1.00 34.58 112 PHE A N 1
ATOM 675 C CA . PHE A 1 113 ? 9.398 75.072 40.010 1.00 30.58 112 PHE A CA 1
ATOM 676 C C . PHE A 1 113 ? 9.131 74.882 38.529 1.00 33.70 112 PHE A C 1
ATOM 677 O O . PHE A 1 113 ? 9.804 74.081 37.883 1.00 33.24 112 PHE A O 1
ATOM 685 N N . GLU A 1 114 ? 8.146 75.604 37.989 1.00 39.43 113 GLU A N 1
ATOM 686 C CA . GLU A 1 114 ? 7.749 75.388 36.592 1.00 42.09 113 GLU A CA 1
ATOM 687 C C . GLU A 1 114 ? 8.896 75.715 35.642 1.00 37.68 113 GLU A C 1
ATOM 688 O O . GLU A 1 114 ? 9.024 75.093 34.580 1.00 37.79 113 GLU A O 1
ATOM 694 N N . GLU A 1 115 ? 9.760 76.645 36.037 1.00 34.92 114 GLU A N 1
ATOM 695 C CA . GLU A 1 115 ? 10.894 76.983 35.177 1.00 37.61 114 GLU A CA 1
ATOM 696 C C . GLU A 1 115 ? 11.832 75.802 35.060 1.00 36.71 114 GLU A C 1
ATOM 697 O O . GLU A 1 115 ? 12.332 75.497 33.975 1.00 40.73 114 GLU A O 1
ATOM 703 N N . TYR A 1 116 ? 12.061 75.131 36.180 1.00 31.89 115 TYR A N 1
ATOM 704 C CA . TYR A 1 116 ? 12.946 73.985 36.180 1.00 33.61 115 TYR A CA 1
ATOM 705 C C . TYR A 1 116 ? 12.307 72.801 35.456 1.00 34.07 115 TYR A C 1
ATOM 706 O O . TYR A 1 116 ? 12.949 72.107 34.667 1.00 33.92 115 TYR A O 1
ATOM 715 N N . LEU A 1 117 ? 11.038 72.568 35.747 1.00 28.77 116 LEU A N 1
ATOM 716 C CA . LEU A 1 117 ? 10.348 71.417 35.209 1.00 34.58 116 LEU A CA 1
ATOM 717 C C . LEU A 1 117 ? 10.333 71.429 33.681 1.00 36.02 116 LEU A C 1
ATOM 718 O O . LEU A 1 117 ? 10.395 70.372 33.046 1.00 38.12 116 LEU A O 1
ATOM 723 N N . ARG A 1 118 ? 10.288 72.631 33.105 1.00 35.69 117 ARG A N 1
ATOM 724 C CA . ARG A 1 118 ? 10.353 72.813 31.660 1.00 32.82 117 ARG A CA 1
ATOM 725 C C . ARG A 1 118 ? 11.761 72.720 31.107 1.00 38.82 117 ARG A C 1
ATOM 726 O O . ARG A 1 118 ? 11.969 72.187 30.016 1.00 40.40 117 ARG A O 1
ATOM 734 N N . MET A 1 119 ? 12.727 73.255 31.839 1.00 37.63 118 MET A N 1
ATOM 735 C CA . MET A 1 119 ? 14.109 73.131 31.417 1.00 40.17 118 MET A CA 1
ATOM 736 C C . MET A 1 119 ? 14.470 71.651 31.277 1.00 38.12 118 MET A C 1
ATOM 737 O O . MET A 1 119 ? 15.195 71.245 30.375 1.00 36.56 118 MET A O 1
ATOM 742 N N . VAL A 1 120 ? 13.934 70.840 32.171 1.00 32.64 119 VAL A N 1
ATOM 743 C CA . VAL A 1 120 ? 14.282 69.435 32.222 1.00 32.10 119 VAL A CA 1
ATOM 744 C C . VAL A 1 120 ? 13.811 68.717 30.970 1.00 36.51 119 VAL A C 1
ATOM 745 O O . VAL A 1 120 ? 14.435 67.753 30.515 1.00 36.68 119 VAL A O 1
ATOM 749 N N . LYS A 1 121 ? 12.730 69.220 30.385 1.00 36.14 120 LYS A N 1
ATOM 750 C CA . LYS A 1 121 ? 12.141 68.580 29.220 1.00 37.35 120 LYS A CA 1
ATOM 751 C C . LYS A 1 121 ? 12.729 69.034 27.861 1.00 42.30 120 LYS A C 1
ATOM 752 O O . LYS A 1 121 ? 12.370 68.484 26.819 1.00 45.20 120 LYS A O 1
ATOM 758 N N . THR A 1 122 ? 13.651 70.003 27.873 1.00 42.48 121 THR A N 1
ATOM 759 C CA . THR A 1 122 ? 14.283 70.497 26.635 1.00 39.44 121 THR A CA 1
ATOM 760 C C . THR A 1 122 ? 15.283 69.483 26.083 1.00 47.04 121 THR A C 1
ATOM 761 O O . THR A 1 122 ? 15.872 68.719 26.847 1.00 45.56 121 THR A O 1
ATOM 765 N N . PRO A 1 123 ? 15.499 69.480 24.754 1.00 49.37 122 PRO A N 1
ATOM 766 C CA . PRO A 1 123 ? 16.503 68.579 24.170 1.00 53.68 122 PRO A CA 1
ATOM 767 C C . PRO A 1 123 ? 17.912 68.756 24.754 1.00 56.67 122 PRO A C 1
ATOM 768 O O . PRO A 1 123 ? 18.700 67.807 24.738 1.00 60.40 122 PRO A O 1
ATOM 772 N N . LEU A 1 124 ? 18.213 69.948 25.261 1.00 52.85 123 LEU A N 1
ATOM 773 C CA . LEU A 1 124 ? 19.496 70.208 25.888 1.00 49.03 123 LEU A CA 1
ATOM 774 C C . LEU A 1 124 ? 19.731 69.267 27.069 1.00 50.04 123 LEU A C 1
ATOM 775 O O . LEU A 1 124 ? 20.829 68.728 27.237 1.00 52.80 123 LEU A O 1
ATOM 780 N N . VAL A 1 125 ? 18.694 69.075 27.881 1.00 46.95 124 VAL A N 1
ATOM 781 C CA . VAL A 1 125 ? 18.775 68.211 29.042 1.00 37.92 124 VAL A CA 1
ATOM 782 C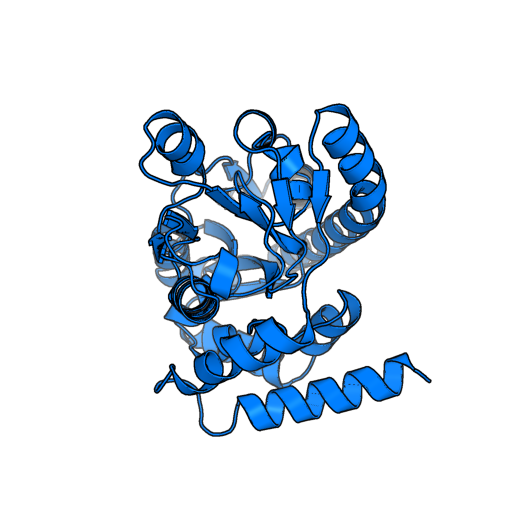 C . VAL A 1 125 ? 18.507 66.737 28.695 1.00 47.68 124 VAL A C 1
ATOM 783 O O . VAL A 1 125 ? 19.040 65.828 29.347 1.00 45.44 124 VAL A O 1
ATOM 787 N N . GLN A 1 126 ? 17.704 66.488 27.658 1.00 46.95 125 GLN A N 1
ATOM 788 C CA . GLN A 1 126 ? 17.465 65.107 27.223 1.00 43.37 125 GLN A CA 1
ATOM 789 C C . GLN A 1 126 ? 18.757 64.531 26.672 1.00 44.33 125 GLN A C 1
ATOM 790 O O . GLN A 1 126 ? 19.014 63.325 26.769 1.00 42.13 125 GLN A O 1
ATOM 796 N N . ASP A 1 127 ? 19.568 65.410 26.093 1.00 47.03 126 ASP A N 1
ATOM 797 C CA . ASP A 1 127 ? 20.878 65.028 25.597 1.00 51.13 126 ASP A CA 1
ATOM 798 C C . ASP A 1 127 ? 21.803 64.690 26.762 1.00 47.94 126 ASP A C 1
ATOM 799 O O . ASP A 1 127 ? 22.570 63.736 26.693 1.00 42.63 126 ASP A O 1
ATOM 804 N N . LEU A 1 128 ? 21.713 65.462 27.840 1.00 47.14 127 LEU A N 1
ATOM 805 C CA . LEU A 1 128 ? 22.442 65.144 29.061 1.00 39.71 127 LEU A CA 1
ATOM 806 C C . LEU A 1 128 ? 22.115 63.734 29.560 1.00 41.59 127 LEU A C 1
ATOM 807 O O . LEU A 1 128 ? 23.027 62.978 29.885 1.00 40.30 127 LEU A O 1
ATOM 812 N N . ASN A 1 129 ? 20.825 63.379 29.601 1.00 41.04 128 ASN A N 1
ATOM 813 C CA . ASN A 1 129 ? 20.398 62.025 29.991 1.00 38.96 128 ASN A CA 1
ATOM 814 C C . ASN A 1 129 ? 21.022 60.909 29.146 1.00 43.85 128 ASN A C 1
ATOM 815 O O . ASN A 1 129 ? 21.274 59.810 29.636 1.00 45.39 128 ASN A O 1
ATOM 820 N N . ALA A 1 130 ? 21.268 61.204 27.873 1.00 46.23 129 ALA A N 1
ATOM 821 C CA . ALA A 1 130 ? 21.868 60.250 26.948 1.00 46.88 129 ALA A CA 1
ATOM 822 C C . ALA A 1 130 ? 23.390 60.161 27.113 1.00 47.75 129 ALA A C 1
ATOM 823 O O . ALA A 1 130 ? 23.985 59.094 26.933 1.00 49.38 129 ALA A O 1
ATOM 825 N N . GLN A 1 131 ? 24.022 61.279 27.450 1.00 47.61 130 GLN A N 1
ATOM 826 C CA . GLN A 1 131 ? 25.428 61.256 27.819 1.00 50.61 130 GLN A CA 1
ATOM 827 C C . GLN A 1 131 ? 25.605 60.406 29.081 1.00 52.34 130 GLN A C 1
ATOM 828 O O . GLN A 1 131 ? 26.617 59.728 29.251 1.00 55.86 130 GLN A O 1
ATOM 834 N N . ALA A 1 132 ? 24.615 60.447 29.967 1.00 50.17 131 ALA A N 1
ATOM 835 C CA . ALA A 1 132 ? 24.685 59.696 31.212 1.00 47.95 131 ALA A CA 1
ATOM 836 C C . ALA A 1 132 ? 24.521 58.209 30.935 1.00 48.01 131 ALA A C 1
ATOM 837 O O . ALA A 1 132 ? 25.099 57.367 31.628 1.00 46.19 131 ALA A O 1
ATOM 839 N N . LEU A 1 133 ? 23.737 57.899 29.908 1.00 49.70 132 LEU A N 1
ATOM 840 C CA . LEU A 1 133 ? 23.502 56.521 29.514 1.00 51.71 132 LEU A CA 1
ATOM 841 C C . LEU A 1 133 ? 24.775 55.904 28.932 1.00 57.90 132 LEU A C 1
ATOM 842 O O . LEU A 1 133 ? 24.987 54.694 29.033 1.00 59.09 132 LEU A O 1
ATOM 847 N N . GLU A 1 134 ? 25.614 56.740 28.321 1.00 62.43 133 GLU A N 1
ATOM 848 C CA . GLU A 1 134 ? 26.945 56.322 27.873 1.00 65.35 133 GLU A CA 1
ATOM 849 C C . GLU A 1 134 ? 27.785 55.869 29.070 1.00 61.25 133 GLU A C 1
ATOM 850 O O . GLU A 1 134 ? 28.705 55.061 28.932 1.00 62.58 133 GLU A O 1
ATOM 856 N N . LYS A 1 135 ? 27.460 56.396 30.246 1.00 53.34 134 LYS A N 1
ATOM 857 C CA . LYS A 1 135 ? 28.287 56.197 31.422 1.00 50.03 134 LYS A CA 1
ATOM 858 C C . LYS A 1 135 ? 27.772 55.083 32.331 1.00 50.00 134 LYS A C 1
ATOM 859 O O . LYS A 1 135 ? 28.393 54.779 33.350 1.00 49.48 134 LYS A O 1
ATOM 865 N N . GLY A 1 136 ? 26.641 54.479 31.967 1.00 48.74 135 GLY A N 1
ATOM 866 C CA . GLY A 1 136 ? 26.103 53.351 32.708 1.00 42.77 135 GLY A CA 1
ATOM 867 C C . GLY A 1 136 ? 24.952 53.717 33.615 1.00 41.44 135 GLY A C 1
ATOM 868 O O . GLY A 1 136 ? 24.501 52.898 34.404 1.00 44.75 135 GLY A O 1
ATOM 869 N N . ILE A 1 137 ? 24.475 54.950 33.491 1.00 38.82 136 ILE A N 1
ATOM 870 C CA . ILE A 1 137 ? 23.399 55.465 34.322 1.00 38.19 136 ILE A CA 1
ATOM 871 C C . ILE A 1 137 ? 22.137 55.741 33.501 1.00 40.28 136 ILE A C 1
ATOM 872 O O . ILE A 1 137 ? 22.153 56.573 32.590 1.00 34.52 136 ILE A O 1
ATOM 877 N N . LYS A 1 138 ? 21.052 55.033 33.816 1.00 32.34 137 LYS A N 1
ATOM 878 C CA . LYS A 1 138 ? 19.758 55.299 33.192 1.00 31.98 137 LYS A CA 1
ATOM 879 C C . LYS A 1 138 ? 18.938 56.272 34.040 1.00 41.78 137 LYS A C 1
ATOM 880 O O . LYS A 1 138 ? 18.452 55.913 35.118 1.00 40.42 137 LYS A O 1
ATOM 886 N N . VAL A 1 139 ? 18.797 57.509 33.569 1.00 39.45 138 VAL A N 1
ATOM 887 C CA . VAL A 1 139 ? 18.012 58.511 34.289 1.00 35.07 138 VAL A CA 1
ATOM 888 C C . VAL A 1 139 ? 16.516 58.310 34.036 1.00 34.10 138 VAL A C 1
ATOM 889 O O . VAL A 1 139 ? 16.049 58.399 32.895 1.00 33.88 138 VAL A O 1
ATOM 893 N N . LEU A 1 140 ? 15.771 58.030 35.099 1.00 27.06 139 LEU A N 1
ATOM 894 C CA . LEU A 1 140 ? 14.345 57.771 34.990 1.00 26.33 139 LEU A CA 1
ATOM 895 C C . LEU A 1 140 ? 13.529 59.042 35.172 1.00 29.06 139 LEU A C 1
ATOM 896 O O . LEU A 1 140 ? 12.397 59.147 34.695 1.00 31.25 139 LEU A O 1
ATOM 901 N N . SER A 1 141 ? 14.108 60.011 35.864 1.00 28.51 140 SER A N 1
ATOM 902 C CA . SER A 1 141 ? 13.393 61.230 36.182 1.00 32.03 140 SER A CA 1
ATOM 903 C C . SER A 1 141 ? 14.336 62.241 36.791 1.00 32.29 140 SER A C 1
ATOM 904 O O . SER A 1 141 ? 15.249 61.874 37.527 1.00 30.48 140 SER A O 1
ATOM 907 N N . LEU A 1 142 ? 14.100 63.512 36.483 1.00 34.28 141 LEU A N 1
ATOM 908 C CA . LEU A 1 142 ? 14.780 64.615 37.156 1.00 35.45 141 LEU A CA 1
ATOM 909 C C . LEU A 1 142 ? 13.764 65.502 37.872 1.00 32.02 141 LEU A C 1
ATOM 910 O O . LEU A 1 142 ? 14.080 66.630 38.227 1.00 30.52 141 LEU A O 1
ATOM 915 N N . ASP A 1 143 ? 12.554 64.989 38.086 1.00 30.77 142 ASP A N 1
ATOM 916 C CA . ASP A 1 143 ? 11.435 65.824 38.522 1.00 34.20 142 ASP A CA 1
ATOM 917 C C . ASP A 1 143 ? 11.085 65.744 40.018 1.00 30.21 142 ASP A C 1
ATOM 918 O O . ASP A 1 143 ? 10.047 66.262 40.445 1.00 27.99 142 ASP A O 1
ATOM 923 N N . TRP A 1 144 ? 11.933 65.099 40.815 1.00 26.10 143 TRP A N 1
ATOM 924 C CA . TRP A 1 144 ? 11.624 64.928 42.226 1.00 20.20 143 TRP A CA 1
ATOM 925 C C . TRP A 1 144 ? 12.034 66.145 43.076 1.00 26.41 143 TRP A C 1
ATOM 926 O O . TRP A 1 144 ? 12.932 66.072 43.902 1.00 20.34 143 TRP A O 1
ATOM 937 N N . LEU A 1 145 ? 11.353 67.265 42.845 1.00 27.88 144 LEU A N 1
ATOM 938 C CA . LEU A 1 145 ? 11.607 68.528 43.538 1.00 26.47 144 LEU A CA 1
ATOM 939 C C . LEU A 1 145 ? 11.293 68.392 44.996 1.00 24.49 144 LEU A C 1
ATOM 940 O O . LEU A 1 145 ? 10.396 67.638 45.355 1.00 21.80 144 LEU A O 1
ATOM 945 N N . PHE A 1 146 ? 11.991 69.157 45.830 1.00 23.32 145 PHE A N 1
ATOM 946 C CA . PHE A 1 146 ? 11.573 69.298 47.218 1.00 23.65 145 PHE A CA 1
ATOM 947 C C . PHE A 1 146 ? 11.704 70.723 47.756 1.00 27.35 145 PHE A C 1
ATOM 948 O O . PHE A 1 146 ? 11.419 70.986 48.918 1.00 30.08 145 PHE A O 1
ATOM 956 N N . GLY A 1 147 ? 12.093 71.652 46.894 1.00 26.77 146 GLY A N 1
ATOM 957 C CA . GLY A 1 147 ? 11.987 73.053 47.243 1.00 24.69 146 GLY A CA 1
ATOM 958 C C . GLY A 1 147 ? 13.261 73.852 47.101 1.00 28.75 146 GLY A C 1
ATOM 959 O O . GLY A 1 147 ? 14.354 73.314 46.910 1.00 29.08 146 GLY A O 1
ATOM 960 N N . PHE A 1 148 ? 13.105 75.166 47.177 1.00 32.00 147 PHE A N 1
ATOM 961 C CA . PHE A 1 148 ? 14.243 76.060 47.189 1.00 30.62 147 PHE A CA 1
ATOM 962 C C . PHE A 1 148 ? 14.903 76.016 48.545 1.00 30.97 147 PHE A C 1
ATOM 963 O O . PHE A 1 148 ? 14.238 75.977 49.575 1.00 30.67 147 PHE A O 1
ATOM 971 N N . ARG A 1 149 ? 16.225 75.995 48.522 1.00 31.27 148 ARG A N 1
ATOM 972 C CA . ARG A 1 149 ? 17.023 75.882 49.724 1.00 30.98 148 ARG A CA 1
ATOM 973 C C . ARG A 1 149 ? 17.478 77.249 50.257 1.00 32.55 148 ARG A C 1
ATOM 974 O O . ARG A 1 149 ? 17.819 78.171 49.492 1.00 30.53 148 ARG A O 1
ATOM 982 N N . ASN A 1 150 ? 17.452 77.367 51.581 1.00 33.59 149 ASN A N 1
ATOM 983 C CA . ASN A 1 150 ? 17.715 78.619 52.274 1.00 35.25 149 ASN A CA 1
ATOM 984 C C . ASN A 1 150 ? 18.661 78.371 53.431 1.00 38.09 149 ASN A C 1
ATOM 985 O O . ASN A 1 150 ? 18.922 77.222 53.774 1.00 41.80 149 ASN A O 1
ATOM 990 N N . ILE A 1 151 ? 19.172 79.433 54.042 1.00 38.18 150 ILE A N 1
ATOM 991 C CA . ILE A 1 151 ? 20.085 79.268 55.163 1.00 36.14 150 ILE A CA 1
ATOM 992 C C . ILE A 1 151 ? 19.343 78.904 56.438 1.00 32.40 150 ILE A C 1
ATOM 993 O O . ILE A 1 151 ? 18.374 79.559 56.818 1.00 32.37 150 ILE A O 1
ATOM 998 N N . GLU A 1 152 ? 19.802 77.838 57.083 1.00 32.54 151 GLU A N 1
ATOM 999 C CA . GLU A 1 152 ? 19.314 77.457 58.398 1.00 33.81 151 GLU A CA 1
ATOM 1000 C C . GLU A 1 152 ? 20.441 77.698 59.382 1.00 36.91 151 GLU A C 1
ATOM 1001 O O . GLU A 1 152 ? 21.296 76.845 59.566 1.00 39.17 151 GLU A O 1
ATOM 1007 N N . ALA A 1 153 ? 20.454 78.861 60.008 1.00 34.63 152 ALA A N 1
ATOM 1008 C CA . ALA A 1 153 ? 21.565 79.230 60.873 1.00 36.50 152 ALA A CA 1
ATOM 1009 C C . ALA A 1 153 ? 21.062 79.756 62.219 1.00 42.07 152 ALA A C 1
ATOM 1010 O O . ALA A 1 153 ? 19.877 79.639 62.544 1.00 36.25 152 ALA A O 1
ATOM 1012 N N . LYS A 1 154 ? 21.968 80.329 63.003 1.00 39.32 153 LYS A N 1
ATOM 1013 C CA . LYS A 1 154 ? 21.599 80.862 64.308 1.00 43.71 153 LYS A CA 1
ATOM 1014 C C . LYS A 1 154 ? 21.512 82.386 64.342 1.00 46.85 153 LYS A C 1
ATOM 1015 O O . LYS A 1 154 ? 21.145 82.969 65.352 1.00 49.47 153 LYS A O 1
ATOM 1021 N N . LYS A 1 155 ? 21.846 83.022 63.227 1.00 49.81 154 LYS A N 1
ATOM 1022 C CA . LYS A 1 155 ? 21.667 84.461 63.069 1.00 49.27 154 LYS A CA 1
ATOM 1023 C C . LYS A 1 155 ? 20.966 84.702 61.745 1.00 47.59 154 LYS A C 1
ATOM 1024 O O . LYS A 1 155 ? 21.084 83.8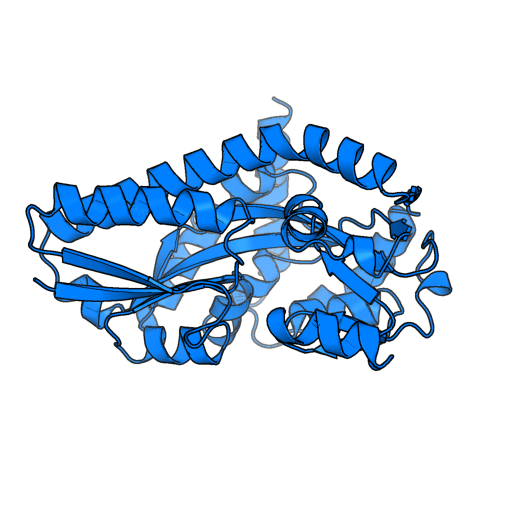95 60.828 1.00 45.80 154 LYS A O 1
ATOM 1030 N N . PRO A 1 156 ? 20.203 85.795 61.651 1.00 47.78 155 PRO A N 1
ATOM 1031 C CA . PRO A 1 156 ? 19.659 86.214 60.355 1.00 45.35 155 PRO A CA 1
ATOM 1032 C C . PRO A 1 156 ? 20.773 86.494 59.352 1.00 44.83 155 PRO A C 1
ATOM 1033 O O . PRO A 1 156 ? 21.873 86.857 59.749 1.00 48.69 155 PRO A O 1
ATOM 1037 N N . ILE A 1 157 ? 20.501 86.301 58.070 1.00 42.80 156 ILE A N 1
ATOM 1038 C CA . ILE A 1 157 ? 21.382 86.824 57.033 1.00 47.50 156 ILE A CA 1
ATOM 1039 C C . ILE A 1 157 ? 20.606 87.767 56.132 1.00 48.33 156 ILE A C 1
ATOM 1040 O O . ILE A 1 157 ? 19.538 87.419 55.652 1.00 46.69 156 ILE A O 1
ATOM 1045 N N . LYS A 1 158 ? 21.124 88.971 55.929 1.00 51.21 157 LYS A N 1
ATOM 1046 C CA . LYS A 1 158 ? 20.561 89.859 54.916 1.00 54.69 157 LYS A CA 1
ATOM 1047 C C . LYS A 1 158 ? 21.514 89.948 53.724 1.00 54.21 157 LYS A C 1
ATOM 1048 O O . LYS A 1 158 ? 21.093 89.991 52.572 1.00 51.35 157 LYS A O 1
ATOM 1050 N N . THR A 1 159 ? 22.807 89.948 54.030 1.00 56.16 158 THR A N 1
ATOM 1051 C CA . THR A 1 159 ? 23.852 90.231 53.057 1.00 57.63 158 THR A CA 1
ATOM 1052 C C . THR A 1 159 ? 24.967 89.186 53.163 1.00 57.03 158 THR A C 1
ATOM 1053 O O . THR A 1 159 ? 25.056 88.468 54.161 1.00 48.46 158 THR A O 1
ATOM 1057 N N . PRO A 1 160 ? 25.802 89.070 52.118 1.00 57.63 159 PRO A N 1
ATOM 1058 C CA . PRO A 1 160 ? 26.940 88.149 52.212 1.00 59.70 159 PRO A CA 1
ATOM 1059 C C . PRO A 1 160 ? 27.928 88.495 53.336 1.00 63.41 159 PRO A C 1
ATOM 1060 O O . PRO A 1 160 ? 28.660 87.617 53.797 1.00 62.54 159 PRO A O 1
ATOM 1064 N N . GLU A 1 161 ? 27.947 89.753 53.763 1.00 69.50 160 GLU A N 1
ATOM 1065 C CA . GLU A 1 161 ? 28.756 90.174 54.902 1.00 74.80 160 GLU A CA 1
ATOM 1066 C C . GLU A 1 161 ? 28.381 89.368 56.157 1.00 72.65 160 GLU A C 1
ATOM 1067 O O . GLU A 1 161 ? 29.259 88.908 56.893 1.00 72.14 160 GLU A O 1
ATOM 1073 N N . ASP A 1 162 ? 27.078 89.177 56.371 1.00 70.38 161 ASP A N 1
ATOM 1074 C CA . ASP A 1 162 ? 26.566 88.430 57.521 1.00 69.10 161 ASP A CA 1
ATOM 1075 C C . ASP A 1 162 ? 27.024 86.973 57.530 1.00 65.05 161 ASP A C 1
ATOM 1076 O O . ASP A 1 162 ? 27.280 86.393 58.587 1.00 66.62 161 ASP A O 1
ATOM 1081 N N . MET A 1 163 ? 27.120 86.386 56.344 1.00 60.81 162 MET A N 1
ATOM 1082 C CA . MET A 1 163 ? 27.563 85.006 56.196 1.00 57.81 162 MET A CA 1
ATOM 1083 C C . MET A 1 163 ? 28.995 84.771 56.673 1.00 61.86 162 MET A C 1
ATOM 1084 O O . MET A 1 163 ? 29.374 83.640 56.962 1.00 61.52 162 MET A O 1
ATOM 1089 N N . LYS A 1 164 ? 29.789 85.837 56.744 1.00 65.98 163 LYS A N 1
ATOM 1090 C CA . LYS A 1 164 ? 31.211 85.720 57.051 1.00 65.14 163 LYS A CA 1
ATOM 1091 C C . LYS A 1 164 ? 31.435 85.048 58.401 1.00 65.58 163 LYS A C 1
ATOM 1092 O O . LYS A 1 164 ? 30.868 85.463 59.417 1.00 66.26 163 LYS A O 1
ATOM 1094 N N . GLY A 1 165 ? 32.244 83.991 58.399 1.00 63.88 164 GLY A N 1
ATOM 1095 C CA . GLY A 1 165 ? 32.612 83.301 59.626 1.00 61.39 164 GLY A CA 1
ATOM 1096 C C . GLY A 1 165 ? 31.929 81.963 59.852 1.00 60.16 164 GLY A C 1
ATOM 1097 O O . GLY A 1 165 ? 32.511 81.059 60.460 1.00 59.17 164 GLY A O 1
ATOM 1098 N N . LEU A 1 166 ? 30.697 81.840 59.355 1.00 60.09 165 LEU A N 1
ATOM 1099 C CA . LEU A 1 166 ? 29.851 80.664 59.589 1.00 55.84 165 LEU A CA 1
ATOM 1100 C C . LEU A 1 166 ? 30.374 79.373 58.969 1.00 53.96 165 LEU A C 1
ATOM 1101 O O . LEU A 1 166 ? 30.683 79.330 57.775 1.00 56.40 165 LEU A O 1
ATOM 1106 N N . LYS A 1 167 ? 30.463 78.321 59.778 1.00 49.27 166 LYS A N 1
ATOM 1107 C CA . LYS A 1 167 ? 30.727 76.999 59.246 1.00 46.28 166 LYS A CA 1
ATOM 1108 C C . LYS A 1 167 ? 29.376 76.397 58.873 1.00 45.88 166 LYS A C 1
ATOM 1109 O O . LYS A 1 167 ? 28.609 75.989 59.737 1.00 48.60 166 LYS A O 1
ATOM 1115 N N . LEU A 1 168 ? 29.063 76.379 57.585 1.00 44.94 167 LEU A N 1
ATOM 1116 C CA . LEU A 1 168 ? 27.769 75.880 57.132 1.00 43.25 167 LEU A CA 1
ATOM 1117 C C . LEU A 1 168 ? 27.932 74.544 56.437 1.00 41.39 167 LEU A C 1
ATOM 1118 O O . LEU A 1 168 ? 28.784 74.390 55.569 1.00 46.18 167 LEU A O 1
ATOM 1123 N N . ARG A 1 169 ? 27.114 73.575 56.816 1.00 36.40 168 ARG A N 1
ATOM 1124 C CA . ARG A 1 169 ? 27.219 72.263 56.218 1.00 34.58 168 ARG A CA 1
ATOM 1125 C C . ARG A 1 169 ? 26.673 72.330 54.809 1.00 37.23 168 ARG A C 1
ATOM 1126 O O . ARG A 1 169 ? 25.634 72.931 54.573 1.00 39.25 168 ARG A O 1
ATOM 1134 N N . VAL A 1 170 ? 27.369 71.696 53.876 1.00 37.16 169 VAL A N 1
ATOM 1135 C CA . VAL A 1 170 ? 26.843 71.533 52.530 1.00 37.56 169 VAL A CA 1
ATOM 1136 C C . VAL A 1 170 ? 26.850 70.059 52.171 1.00 34.45 169 VAL A C 1
ATOM 1137 O O . VAL A 1 170 ? 27.586 69.275 52.781 1.00 35.03 169 VAL A O 1
ATOM 1141 N N . PRO A 1 171 ? 26.016 69.670 51.193 1.00 30.93 170 PRO A N 1
ATOM 1142 C CA . PRO A 1 171 ? 26.110 68.321 50.625 1.00 30.67 170 PRO A CA 1
ATOM 1143 C C . PRO A 1 171 ? 27.487 68.128 50.008 1.00 37.04 170 PRO A C 1
ATOM 1144 O O . PRO A 1 171 ? 28.162 69.106 49.698 1.00 41.49 170 PRO A O 1
ATOM 1148 N N . THR A 1 172 ? 27.917 66.886 49.850 1.00 35.70 171 THR A N 1
ATOM 1149 C CA . THR A 1 172 ? 29.248 66.634 49.315 1.00 36.40 171 THR A CA 1
ATOM 1150 C C . THR A 1 172 ? 29.294 66.903 47.801 1.00 36.10 171 THR A C 1
ATOM 1151 O O . THR A 1 172 ? 29.248 65.981 46.991 1.00 34.45 171 THR A O 1
ATOM 1155 N N . SER A 1 173 ? 29.387 68.179 47.436 1.00 36.25 172 SER A N 1
ATOM 1156 C CA . SER A 1 173 ? 29.294 68.595 46.047 1.00 35.00 172 SER A CA 1
ATOM 1157 C C . SER A 1 173 ? 30.008 69.933 45.797 1.00 39.03 172 SER A C 1
ATOM 1158 O O . SER A 1 173 ? 29.812 70.885 46.547 1.00 36.76 172 SER A O 1
ATOM 1161 N N . GLN A 1 174 ? 30.843 69.986 44.755 1.00 38.05 173 GLN A N 1
ATOM 1162 C CA . GLN A 1 174 ? 31.527 71.222 44.345 1.00 45.14 173 GLN A CA 1
ATOM 1163 C C . GLN A 1 174 ? 30.575 72.405 44.145 1.00 42.53 173 GLN A C 1
ATOM 1164 O O . GLN A 1 174 ? 30.896 73.541 44.492 1.00 43.49 173 GLN A O 1
ATOM 1170 N N . LEU A 1 175 ? 29.408 72.131 43.574 1.00 40.22 174 LEU A N 1
ATOM 1171 C CA . LEU A 1 175 ? 28.445 73.173 43.250 1.00 38.37 174 LEU A CA 1
ATOM 1172 C C . LEU A 1 175 ? 27.957 73.876 44.513 1.00 39.49 174 LEU A C 1
ATOM 1173 O O . LEU A 1 175 ? 27.819 75.102 44.545 1.00 41.19 174 LEU A O 1
ATOM 1178 N N . TYR A 1 176 ? 27.710 73.088 45.554 1.00 38.13 175 TYR A N 1
ATOM 1179 C CA . TYR A 1 176 ? 27.227 73.610 46.824 1.00 35.42 175 TYR A CA 1
ATOM 1180 C C . TYR A 1 176 ? 28.365 74.268 47.596 1.00 40.83 175 TYR A C 1
ATOM 1181 O O . TYR A 1 176 ? 28.171 75.290 48.252 1.00 42.67 175 TYR A O 1
ATOM 1190 N N . THR A 1 177 ? 29.550 73.678 47.522 1.00 38.06 176 THR A N 1
ATOM 1191 C CA . THR A 1 177 ? 30.713 74.231 48.206 1.00 40.24 176 THR A CA 1
ATOM 1192 C C . THR A 1 177 ? 31.063 75.602 47.649 1.00 43.29 176 THR A C 1
ATOM 1193 O O . THR A 1 177 ? 31.224 76.572 48.399 1.00 44.55 176 THR A O 1
ATOM 1197 N N . PHE A 1 178 ? 31.164 75.672 46.325 1.00 44.60 177 PHE A N 1
ATOM 1198 C CA . PHE A 1 178 ? 31.484 76.914 45.634 1.00 46.45 177 PHE A CA 1
ATOM 1199 C C . PHE A 1 178 ? 30.437 78.000 45.874 1.00 45.50 177 PHE A C 1
ATOM 1200 O O . PHE A 1 178 ? 30.774 79.177 46.009 1.00 47.89 177 PHE A O 1
ATOM 1208 N N . THR A 1 179 ? 29.169 77.600 45.911 1.00 40.92 178 THR A N 1
ATOM 1209 C CA . THR A 1 179 ? 28.071 78.545 46.070 1.00 43.07 178 THR A CA 1
ATOM 1210 C C . THR A 1 179 ? 28.130 79.205 47.436 1.00 42.71 178 THR A C 1
ATOM 1211 O O . THR A 1 179 ? 28.047 80.430 47.540 1.00 43.80 178 THR A O 1
ATOM 1215 N N . ILE A 1 180 ? 28.295 78.392 48.476 1.00 40.22 179 ILE A N 1
ATOM 1216 C CA . ILE A 1 180 ? 28.356 78.899 49.845 1.00 44.72 179 ILE A CA 1
ATOM 1217 C C . ILE A 1 180 ? 29.614 79.735 50.115 1.00 45.58 179 ILE A C 1
ATOM 1218 O O . ILE A 1 180 ? 29.552 80.745 50.818 1.00 45.51 179 ILE A O 1
ATOM 1223 N N . GLU A 1 181 ? 30.745 79.318 49.549 1.00 45.59 180 GLU A N 1
ATOM 1224 C CA . GLU A 1 181 ? 31.973 80.102 49.612 1.00 49.69 180 GLU A CA 1
ATOM 1225 C C . GLU A 1 181 ? 31.761 81.452 48.938 1.00 53.50 180 GLU A C 1
ATOM 1226 O O . GLU A 1 181 ? 32.214 82.485 49.434 1.00 49.03 180 GLU A O 1
ATOM 1232 N N . ALA A 1 182 ? 31.048 81.431 47.816 1.00 46.47 181 ALA A N 1
ATOM 1233 C CA . ALA A 1 182 ? 30.755 82.638 47.050 1.00 50.02 181 ALA A CA 1
ATOM 1234 C C . ALA A 1 182 ? 29.734 83.528 47.747 1.00 49.74 181 ALA A C 1
ATOM 1235 O O . ALA A 1 182 ? 29.583 84.699 47.414 1.00 48.14 181 ALA A O 1
ATOM 1237 N N . MET A 1 183 ? 29.012 82.958 48.702 1.00 48.19 182 MET A N 1
ATOM 1238 C CA . MET A 1 183 ? 28.027 83.724 49.444 1.00 48.83 182 MET A CA 1
ATOM 1239 C C . MET A 1 183 ? 28.612 84.277 50.734 1.00 52.55 182 MET A C 1
ATOM 1240 O O . MET A 1 183 ? 27.922 84.975 51.475 1.00 52.89 182 MET A O 1
ATOM 1245 N N . GLY A 1 184 ? 29.881 83.960 51.000 1.00 53.23 183 GLY A N 1
ATOM 1246 C CA . GLY A 1 184 ? 30.573 84.489 52.164 1.00 54.13 183 GLY A CA 1
ATOM 1247 C C . GLY A 1 184 ? 30.865 83.508 53.289 1.00 55.61 183 GLY A C 1
ATOM 1248 O O . GLY A 1 184 ? 31.700 83.794 54.149 1.00 60.13 183 GLY A O 1
ATOM 1249 N N . GLY A 1 185 ? 30.190 82.359 53.290 1.00 51.35 184 GLY A N 1
ATOM 1250 C CA . GLY A 1 185 ? 30.343 81.371 54.349 1.00 49.52 184 GLY A CA 1
ATOM 1251 C C . GLY A 1 185 ? 31.474 80.371 54.152 1.00 51.60 184 GLY A C 1
ATOM 1252 O O . GLY A 1 185 ? 32.136 80.370 53.108 1.00 54.31 184 GLY A O 1
ATOM 1253 N N . ASN A 1 186 ? 31.706 79.534 55.168 1.00 50.76 185 ASN A N 1
ATOM 1254 C CA . ASN A 1 186 ? 32.707 78.463 55.099 1.00 52.66 185 ASN A CA 1
ATOM 1255 C C . ASN A 1 186 ? 32.058 77.089 55.010 1.00 51.06 185 ASN A C 1
ATOM 1256 O O . ASN A 1 186 ? 31.631 76.535 56.016 1.00 50.38 185 ASN A O 1
ATOM 1261 N N . PRO A 1 187 ? 31.995 76.526 53.802 1.00 49.66 186 PRO A N 1
ATOM 1262 C CA . PRO A 1 187 ? 31.313 75.242 53.597 1.00 47.08 186 PRO A CA 1
ATOM 1263 C C . PRO A 1 187 ? 32.017 74.053 54.256 1.00 46.45 186 PRO A C 1
ATOM 1264 O O . PRO A 1 187 ? 33.241 73.945 54.225 1.00 46.75 186 PRO A O 1
ATOM 1268 N N . VAL A 1 188 ? 31.227 73.174 54.865 1.00 46.17 187 VAL A N 1
ATOM 1269 C CA . VAL A 1 188 ? 31.734 71.922 55.416 1.00 45.99 187 VAL A CA 1
ATOM 1270 C C . VAL A 1 188 ? 30.905 70.788 54.830 1.00 45.06 187 VAL A C 1
ATOM 1271 O O . VAL A 1 188 ? 29.737 70.620 55.167 1.00 43.51 187 VAL A O 1
ATOM 1275 N N . ALA A 1 189 ? 31.511 70.024 53.930 1.00 46.30 188 ALA A N 1
ATOM 1276 C CA . ALA A 1 189 ? 30.804 68.972 53.223 1.00 36.42 188 ALA A CA 1
ATOM 1277 C C . ALA A 1 189 ? 30.572 67.757 54.104 1.00 38.26 188 ALA A C 1
ATOM 1278 O O . ALA A 1 189 ? 31.514 67.213 54.671 1.00 36.57 188 ALA A O 1
ATOM 1280 N N . MET A 1 190 ? 29.318 67.324 54.199 1.00 35.29 189 MET A N 1
ATOM 1281 C CA . MET A 1 190 ? 29.005 66.041 54.820 1.00 32.67 189 MET A CA 1
ATOM 1282 C C . MET A 1 190 ? 27.624 65.526 54.404 1.00 32.74 189 MET A C 1
ATOM 1283 O O . MET A 1 190 ? 26.734 66.323 54.095 1.00 31.77 189 MET A O 1
ATOM 1288 N N . PRO A 1 191 ? 27.440 64.190 54.385 1.00 31.35 190 PRO A N 1
ATOM 1289 C CA . PRO A 1 191 ? 26.092 63.653 54.167 1.00 27.98 190 PRO A CA 1
ATOM 1290 C C . PRO A 1 191 ? 25.142 64.094 55.285 1.00 29.01 190 PRO A C 1
ATOM 1291 O O . PRO A 1 191 ? 25.552 64.292 56.426 1.00 30.65 190 PRO A O 1
ATOM 1295 N N . TYR A 1 192 ? 23.873 64.247 54.944 1.00 27.63 191 TYR A N 1
ATOM 1296 C CA . TYR A 1 192 ? 22.905 64.784 55.871 1.00 27.08 191 TYR A CA 1
ATOM 1297 C C . TYR A 1 192 ? 22.806 64.073 57.234 1.00 29.77 191 TYR A C 1
ATOM 1298 O O . TYR A 1 192 ? 22.723 64.743 58.265 1.00 30.93 191 TYR A O 1
ATOM 1307 N N . PRO A 1 193 ? 22.815 62.725 57.254 1.00 29.55 192 PRO A N 1
ATOM 1308 C CA . PRO A 1 193 ? 22.719 62.045 58.555 1.00 28.68 192 PRO A CA 1
ATOM 1309 C C . PRO A 1 193 ? 23.770 62.442 59.574 1.00 35.70 192 PRO A C 1
ATOM 1310 O O . PRO A 1 193 ? 23.565 62.187 60.763 1.00 42.10 192 PRO A O 1
ATOM 1314 N N . ASP A 1 194 ? 24.853 63.068 59.122 1.00 35.48 193 ASP A N 1
ATOM 1315 C CA . ASP A 1 194 ? 25.924 63.524 60.004 1.00 36.28 193 ASP A CA 1
ATOM 1316 C C . ASP A 1 194 ? 25.698 64.927 60.578 1.00 29.51 193 ASP A C 1
ATOM 1317 O O . ASP A 1 194 ? 26.462 65.391 61.422 1.00 32.81 193 ASP A O 1
ATOM 1322 N N . THR A 1 195 ? 24.655 65.603 60.118 1.00 33.18 194 THR A N 1
ATOM 1323 C CA . THR A 1 195 ? 24.471 67.001 60.458 1.00 29.20 194 THR A CA 1
ATOM 1324 C C . THR A 1 195 ? 24.124 67.196 61.925 1.00 36.59 194 THR A C 1
ATOM 1325 O O . THR A 1 195 ? 24.712 68.045 62.597 1.00 40.09 194 THR A O 1
ATOM 1329 N N . TYR A 1 196 ? 23.173 66.411 62.416 1.00 33.59 195 TYR A N 1
ATOM 1330 C CA . TYR A 1 196 ? 22.641 66.591 63.765 1.00 34.42 195 TYR A CA 1
ATOM 1331 C C . TYR A 1 196 ? 23.740 66.607 64.793 1.00 37.00 195 TYR A C 1
ATOM 1332 O O . TYR A 1 196 ? 23.776 67.479 65.663 1.00 38.42 195 TYR A O 1
ATOM 1341 N N . ALA A 1 197 ? 24.635 65.631 64.687 1.00 30.65 196 ALA A N 1
ATOM 1342 C CA . ALA A 1 197 ? 25.740 65.505 65.624 1.00 55.30 196 ALA A CA 1
ATOM 1343 C C . ALA A 1 197 ? 26.721 66.652 65.451 1.00 34.29 196 ALA A C 1
ATOM 1344 O O . ALA A 1 197 ? 27.253 67.162 66.412 1.00 40.53 196 ALA A O 1
ATOM 1346 N N . ALA A 1 198 ? 26.942 67.067 64.213 1.00 39.65 197 ALA A N 1
ATOM 1347 C CA . ALA A 1 198 ? 27.876 68.141 63.924 1.00 39.45 197 ALA A CA 1
ATOM 1348 C C . ALA A 1 198 ? 27.393 69.430 64.568 1.00 40.77 197 ALA A C 1
ATOM 1349 O O . ALA A 1 198 ? 28.187 70.196 65.103 1.00 42.44 197 ALA A O 1
ATOM 1351 N N . LEU A 1 199 ? 26.084 69.661 64.512 1.00 41.17 198 LEU A N 1
ATOM 1352 C CA . LEU A 1 199 ? 25.464 70.802 65.183 1.00 42.19 198 LEU A CA 1
ATOM 1353 C C . LEU A 1 199 ? 25.584 70.705 66.699 1.00 48.08 198 LEU A C 1
ATOM 1354 O O . LEU A 1 199 ? 25.904 71.693 67.368 1.00 51.59 198 LEU A O 1
ATOM 1359 N N . GLN A 1 200 ? 25.306 69.523 67.243 1.00 47.56 199 GLN A N 1
ATOM 1360 C CA . GLN A 1 200 ? 25.412 69.323 68.687 1.00 50.39 199 GLN A CA 1
ATOM 1361 C C . GLN A 1 200 ? 26.821 69.625 69.213 1.00 49.45 199 GLN A C 1
ATOM 1362 O O . GLN A 1 200 ? 26.981 70.275 70.232 1.00 47.10 199 GLN A O 1
ATOM 1368 N N . GLN A 1 201 ? 27.836 69.159 68.496 1.00 52.37 200 GLN A N 1
ATOM 1369 C CA . GLN A 1 201 ? 29.215 69.299 68.928 1.00 58.07 200 GLN A CA 1
ATOM 1370 C C . GLN A 1 201 ? 29.835 70.653 68.586 1.00 58.75 200 GLN A C 1
ATOM 1371 O O . GLN A 1 201 ? 30.884 71.002 69.120 1.00 63.80 200 GLN A O 1
ATOM 1377 N N . GLY A 1 202 ? 29.189 71.412 67.703 1.00 54.15 201 GLY A N 1
ATOM 1378 C CA . GLY A 1 202 ? 29.670 72.734 67.331 1.00 52.89 201 GLY A CA 1
ATOM 1379 C C . GLY A 1 202 ? 30.622 72.731 66.146 1.00 53.20 201 GLY A C 1
ATOM 1380 O O . GLY A 1 202 ? 31.298 73.726 65.869 1.00 56.87 201 GLY A O 1
ATOM 1381 N N . VAL A 1 203 ? 30.677 71.604 65.446 1.00 49.04 202 VAL A N 1
ATOM 1382 C CA . VAL A 1 203 ? 31.521 71.462 64.273 1.00 47.50 202 VAL A CA 1
ATOM 1383 C C . VAL A 1 203 ? 31.047 72.396 63.170 1.00 48.05 202 VAL A C 1
ATOM 1384 O O . VAL A 1 203 ? 31.846 72.973 62.433 1.00 51.13 202 VAL A O 1
ATOM 1388 N N . ILE A 1 204 ? 29.732 72.535 63.062 1.00 46.41 203 ILE A N 1
ATOM 1389 C CA . ILE A 1 204 ? 29.129 73.458 62.117 1.00 42.73 203 ILE A CA 1
ATOM 1390 C C . ILE A 1 204 ? 28.235 74.423 62.880 1.00 41.47 203 ILE A C 1
ATOM 1391 O O . ILE A 1 204 ? 27.848 74.145 64.009 1.00 41.88 203 ILE A O 1
ATOM 1396 N N . ASP A 1 205 ? 27.925 75.562 62.275 1.00 42.82 204 ASP A N 1
ATOM 1397 C CA . ASP A 1 205 ? 27.106 76.582 62.927 1.00 46.71 204 ASP A CA 1
ATOM 1398 C C . ASP A 1 205 ? 25.689 76.621 62.343 1.00 44.92 204 ASP A C 1
ATOM 1399 O O . ASP A 1 205 ? 24.822 77.368 62.818 1.00 46.77 204 ASP A O 1
ATOM 1404 N N . GLY A 1 206 ? 25.464 75.817 61.308 1.00 38.30 205 GLY A N 1
ATOM 1405 C CA . GLY A 1 206 ? 24.199 75.800 60.609 1.00 35.68 205 GLY A CA 1
ATOM 1406 C C . GLY A 1 206 ? 24.314 74.972 59.346 1.00 37.57 205 GLY A C 1
ATOM 1407 O O . GLY A 1 206 ? 25.283 74.245 59.165 1.00 38.43 205 GLY A O 1
ATOM 1408 N N . LEU A 1 207 ? 23.320 75.079 5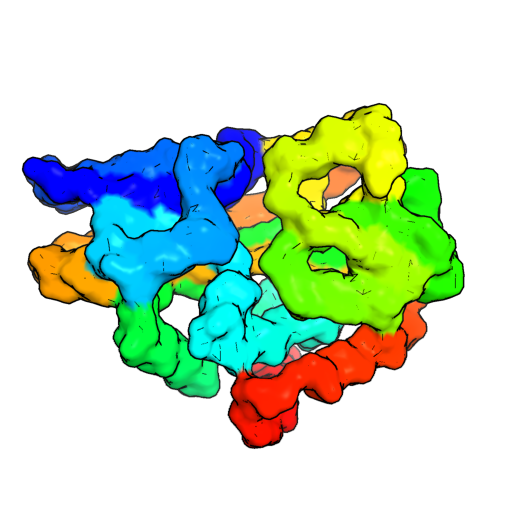8.472 1.00 35.45 206 LEU A N 1
ATOM 1409 C CA . LEU A 1 207 ? 23.317 74.364 57.201 1.00 35.70 206 LEU A CA 1
ATOM 1410 C C . LEU A 1 207 ? 22.348 75.063 56.257 1.00 35.05 206 LEU A C 1
ATOM 1411 O O . LEU A 1 207 ? 21.951 76.203 56.496 1.00 32.20 206 LEU A O 1
ATOM 1416 N N . GLU A 1 208 ? 21.978 74.390 55.179 1.00 30.36 207 GLU A N 1
ATOM 1417 C CA . GLU A 1 208 ? 21.049 74.983 54.231 1.00 32.36 207 GLU A CA 1
ATOM 1418 C C . GLU A 1 208 ? 20.118 73.920 53.675 1.00 30.63 207 GLU A C 1
ATOM 1419 O O . GLU A 1 208 ? 20.479 72.748 53.605 1.00 30.77 207 GLU A O 1
ATOM 1425 N N . GLY A 1 209 ? 18.910 74.326 53.311 1.00 27.33 208 GLY A N 1
ATOM 1426 C CA . GLY A 1 209 ? 17.911 73.388 52.836 1.00 27.16 208 GLY A CA 1
ATOM 1427 C C . GLY A 1 209 ? 16.527 74.005 52.718 1.00 27.54 208 GLY A C 1
ATOM 1428 O O . GLY A 1 209 ? 16.303 75.138 53.125 1.00 25.98 208 GLY A O 1
ATOM 1429 N N . SER A 1 210 ? 15.591 73.252 52.159 1.00 23.94 209 SER A N 1
ATOM 1430 C CA . SER A 1 210 ? 14.250 73.754 51.945 1.00 28.51 209 SER A CA 1
ATOM 1431 C C . SER A 1 210 ? 13.351 73.601 53.175 1.00 28.26 209 SER A C 1
ATOM 1432 O O . SER A 1 210 ? 13.711 72.947 54.151 1.00 28.39 209 SER A O 1
ATOM 1435 N N . ILE A 1 211 ? 12.164 74.189 53.101 1.00 28.48 210 ILE A N 1
ATOM 1436 C CA . ILE A 1 211 ? 11.177 74.109 54.172 1.00 28.76 210 ILE A CA 1
ATOM 1437 C C . ILE A 1 211 ? 10.813 72.660 54.524 1.00 28.11 210 ILE A C 1
ATOM 1438 O O . ILE A 1 211 ? 10.766 72.280 55.692 1.00 20.35 210 ILE A O 1
ATOM 1443 N N . LEU A 1 212 ? 10.569 71.852 53.500 1.00 28.38 211 LEU A N 1
ATOM 1444 C CA . LEU A 1 212 ? 10.218 70.451 53.700 1.00 24.12 211 LEU A CA 1
ATOM 1445 C C . LEU A 1 212 ? 11.322 69.663 54.403 1.00 26.10 211 LEU A C 1
ATOM 1446 O O . LEU A 1 212 ? 11.022 68.805 55.228 1.00 27.05 211 LEU A O 1
ATOM 1451 N N . SER A 1 213 ? 12.583 69.947 54.067 1.00 25.40 212 SER A N 1
ATOM 1452 C CA . SER A 1 213 ? 13.731 69.307 54.710 1.00 23.54 212 SER A CA 1
ATOM 1453 C C . SER A 1 213 ? 13.898 69.768 56.153 1.00 23.60 212 SER A C 1
ATOM 1454 O O . SER A 1 213 ? 14.091 68.952 57.064 1.00 27.36 212 SER A O 1
ATOM 1457 N N . PHE A 1 214 ? 13.838 71.088 56.327 1.00 22.69 213 PHE A N 1
ATOM 1458 C CA . PHE A 1 214 ? 13.962 71.773 57.604 1.00 22.16 213 PHE A CA 1
ATOM 1459 C C . PHE A 1 214 ? 12.955 71.206 58.600 1.00 25.74 213 PHE A C 1
ATOM 1460 O O . PHE A 1 214 ? 13.311 70.786 59.701 1.00 21.50 213 PHE A O 1
ATOM 1468 N N . TYR A 1 215 ? 11.691 71.175 58.201 1.00 23.15 214 TYR A N 1
ATOM 1469 C CA . TYR A 1 215 ? 10.652 70.636 59.053 1.00 22.98 214 TYR A CA 1
ATOM 1470 C C . TYR A 1 215 ? 10.696 69.108 59.121 1.00 22.10 214 TYR A C 1
ATOM 1471 O O . TYR A 1 215 ? 10.586 68.518 60.200 1.00 25.82 214 TYR A O 1
ATOM 1480 N N . GLY A 1 216 ? 10.866 68.469 57.968 1.00 19.96 215 GLY A N 1
ATOM 1481 C CA . GLY A 1 216 ? 10.881 67.014 57.880 1.00 18.39 215 GLY A CA 1
ATOM 1482 C C . GLY A 1 216 ? 11.949 66.365 58.725 1.00 17.37 215 GLY A C 1
ATOM 1483 O O . GLY A 1 216 ? 11.719 65.336 59.334 1.00 25.72 215 GLY A O 1
ATOM 1484 N N . THR A 1 217 ? 13.125 66.978 58.780 1.00 19.18 216 THR A N 1
ATOM 1485 C CA . THR A 1 217 ? 14.234 66.391 59.528 1.00 19.09 216 THR A CA 1
ATOM 1486 C C . THR A 1 217 ? 14.342 66.998 60.919 1.00 29.16 216 THR A C 1
ATOM 1487 O O . THR A 1 217 ? 15.255 66.680 61.668 1.00 28.93 216 THR A O 1
ATOM 1491 N N . LYS A 1 218 ? 13.405 67.881 61.241 1.00 19.98 217 LYS A N 1
ATOM 1492 C CA . LYS A 1 218 ? 13.352 68.558 62.533 1.00 26.73 217 LYS A CA 1
ATOM 1493 C C . LYS A 1 218 ? 14.638 69.293 62.918 1.00 30.08 217 LYS A C 1
ATOM 1494 O O . LYS A 1 218 ? 15.067 69.212 64.065 1.00 33.54 217 LYS A O 1
ATOM 1500 N N . GLN A 1 219 ? 15.253 70.016 61.984 1.00 30.96 218 GLN A N 1
ATOM 1501 C CA . GLN A 1 219 ? 16.461 70.777 62.328 1.00 32.52 218 GLN A CA 1
ATOM 1502 C C . GLN A 1 219 ? 16.142 72.050 63.098 1.00 32.41 218 GLN A C 1
ATOM 1503 O O . GLN A 1 219 ? 17.032 72.667 63.680 1.00 32.16 218 GLN A O 1
ATOM 1509 N N . TYR A 1 220 ? 14.876 72.447 63.096 1.00 31.38 219 TYR A N 1
ATOM 1510 C CA . TYR A 1 220 ? 14.455 73.604 63.875 1.00 35.83 219 TYR A CA 1
ATOM 1511 C C . TYR A 1 220 ? 14.653 73.388 65.390 1.00 42.07 219 TYR A C 1
ATOM 1512 O O . TYR A 1 220 ? 14.591 74.329 66.179 1.00 44.08 219 TYR A O 1
ATOM 1521 N N . GLU A 1 221 ? 14.886 72.140 65.788 1.00 43.93 220 GLU A N 1
ATOM 1522 C CA . GLU A 1 221 ? 15.261 71.827 67.163 1.00 47.45 220 GLU A CA 1
ATOM 1523 C C . GLU A 1 221 ? 16.697 72.290 67.489 1.00 46.37 220 GLU A C 1
ATOM 1524 O O . GLU A 1 221 ? 17.101 72.336 68.654 1.00 48.83 220 GLU A O 1
ATOM 1530 N N . ASN A 1 222 ? 17.459 72.639 66.460 1.00 48.33 221 ASN A N 1
ATOM 1531 C CA . ASN A 1 222 ? 18.847 73.053 66.637 1.00 48.13 221 ASN A CA 1
ATOM 1532 C C . ASN A 1 222 ? 19.121 74.498 66.183 1.00 45.36 221 ASN A C 1
ATOM 1533 O O . ASN A 1 222 ? 19.979 75.183 66.743 1.00 47.27 221 ASN A O 1
ATOM 1538 N N . VAL A 1 223 ? 18.397 74.958 65.170 1.00 42.73 222 VAL A N 1
ATOM 1539 C CA . VAL A 1 223 ? 18.626 76.284 64.604 1.00 43.60 222 VAL A CA 1
ATOM 1540 C C . VAL A 1 223 ? 17.300 76.993 64.331 1.00 43.06 222 VAL A C 1
ATOM 1541 O O . VAL A 1 223 ? 16.364 76.394 63.806 1.00 43.60 222 VAL A O 1
ATOM 1545 N N . LYS A 1 224 ? 17.224 78.271 64.686 1.00 44.53 223 LYS A N 1
ATOM 1546 C CA . LYS A 1 224 ? 15.944 78.979 64.687 1.00 44.41 223 LYS A CA 1
ATOM 1547 C C . LYS A 1 224 ? 15.818 80.120 63.679 1.00 43.13 223 LYS A C 1
ATOM 1548 O O . LYS A 1 224 ? 14.724 80.633 63.463 1.00 43.92 223 LYS A O 1
ATOM 1554 N N . GLU A 1 225 ? 16.918 80.533 63.061 1.00 42.21 224 GLU A N 1
ATOM 1555 C CA . GLU A 1 225 ? 16.839 81.637 62.104 1.00 42.08 224 GLU A CA 1
ATOM 1556 C C . GLU A 1 225 ? 16.951 81.135 60.654 1.00 39.76 224 GLU A C 1
ATOM 1557 O O . GLU A 1 225 ? 17.933 80.499 60.273 1.00 41.19 224 GLU A O 1
ATOM 1563 N N . TYR A 1 226 ? 15.925 81.415 59.858 1.00 36.97 225 TYR A N 1
ATOM 1564 C CA . TYR A 1 226 ? 15.806 80.886 58.497 1.00 34.84 225 TYR A CA 1
ATOM 1565 C C . TYR A 1 226 ? 15.835 82.027 57.473 1.00 33.27 225 TYR A C 1
ATOM 1566 O O . TYR A 1 226 ? 14.861 82.763 57.320 1.00 34.68 225 TYR A O 1
ATOM 1575 N N . SER A 1 227 ? 16.954 82.185 56.778 1.00 40.72 226 SER A N 1
ATOM 1576 C CA . SER A 1 227 ? 17.098 83.299 55.846 1.00 34.73 226 SER A CA 1
ATOM 1577 C C . SER A 1 227 ? 16.884 82.886 54.387 1.00 36.03 226 SER A C 1
ATOM 1578 O O . SER A 1 227 ? 17.528 81.974 53.879 1.00 35.22 226 SER A O 1
ATOM 1581 N N . LEU A 1 228 ? 15.984 83.589 53.712 1.00 34.71 227 LEU A N 1
ATOM 1582 C CA . LEU A 1 228 ? 15.501 83.159 52.408 1.00 35.34 227 LEU A CA 1
ATOM 1583 C C . LEU A 1 228 ? 16.363 83.558 51.206 1.00 35.29 227 LEU A C 1
ATOM 1584 O O . LEU A 1 228 ? 15.987 84.424 50.418 1.00 36.21 227 LEU A O 1
ATOM 1589 N N . THR A 1 229 ? 17.509 82.904 51.064 1.00 37.30 228 THR A N 1
ATOM 1590 C CA . THR A 1 229 ? 18.424 83.188 49.965 1.00 39.23 228 THR A CA 1
ATOM 1591 C C . THR A 1 229 ? 17.943 82.551 48.681 1.00 39.95 228 THR A C 1
ATOM 1592 O O . THR A 1 229 ? 18.217 83.055 47.587 1.00 42.87 228 THR A O 1
ATOM 1596 N N . ARG A 1 230 ? 17.236 81.437 48.830 1.00 37.04 229 ARG A N 1
ATOM 1597 C CA . ARG A 1 230 ? 16.741 80.663 47.697 1.00 36.39 229 ARG A CA 1
ATOM 1598 C C . ARG A 1 230 ? 17.823 80.347 46.668 1.00 34.86 229 ARG A C 1
ATOM 1599 O O . ARG A 1 230 ? 17.572 80.350 45.477 1.00 37.36 229 ARG A O 1
ATOM 1607 N N . HIS A 1 231 ? 19.017 80.048 47.159 1.00 33.80 230 HIS A N 1
ATOM 1608 C CA . HIS A 1 231 ? 20.210 79.904 46.334 1.00 35.12 230 HIS A CA 1
ATOM 1609 C C . HIS A 1 231 ? 20.163 78.747 45.330 1.00 38.27 230 HIS A C 1
ATOM 1610 O O . HIS A 1 231 ? 20.466 78.925 44.153 1.00 39.28 230 HIS A O 1
ATOM 1617 N N . LEU A 1 232 ? 19.785 77.564 45.793 1.00 36.76 231 LEU A N 1
ATOM 1618 C CA . LEU A 1 232 ? 19.687 76.404 44.919 1.00 35.56 231 LEU A CA 1
ATOM 1619 C C . LEU A 1 232 ? 18.327 75.746 45.013 1.00 34.80 231 LEU A C 1
ATOM 1620 O O . LEU A 1 232 ? 17.566 75.983 45.942 1.00 35.94 231 LEU A O 1
ATOM 1625 N N . LEU A 1 233 ? 18.026 74.913 44.031 1.00 36.24 232 LEU A N 1
ATOM 1626 C CA . LEU A 1 233 ? 16.805 74.135 44.046 1.00 32.17 232 LEU A CA 1
ATOM 1627 C C . LEU A 1 233 ? 17.135 72.728 44.516 1.00 31.44 232 LEU A C 1
ATOM 1628 O O . LEU A 1 233 ? 18.032 72.071 43.971 1.00 33.43 232 LEU A O 1
ATOM 1633 N N . GLY A 1 234 ? 16.438 72.273 45.547 1.00 29.70 233 GLY A N 1
ATOM 1634 C CA . GLY A 1 234 ? 16.621 70.915 46.009 1.00 30.82 233 GLY A CA 1
ATOM 1635 C C . GLY A 1 234 ? 15.869 70.006 45.061 1.00 32.64 233 GLY A C 1
ATOM 1636 O O . GLY A 1 234 ? 14.652 70.120 44.904 1.00 33.30 233 GLY A O 1
ATOM 1637 N N . VAL A 1 235 ? 16.579 69.098 44.413 1.00 33.42 234 VAL A N 1
ATOM 1638 C CA . VAL A 1 235 ? 15.918 68.273 43.418 1.00 33.19 234 VAL A CA 1
ATOM 1639 C C . VAL A 1 235 ? 16.617 66.944 43.224 1.00 32.09 234 VAL A C 1
ATOM 1640 O O . VAL A 1 235 ? 17.826 66.884 43.006 1.00 32.11 234 VAL A O 1
ATOM 1644 N N . SER A 1 236 ? 15.846 65.872 43.308 1.00 24.47 235 SER A N 1
ATOM 1645 C CA . SER A 1 236 ? 16.419 64.559 43.125 1.00 24.99 235 SER A CA 1
ATOM 1646 C C . SER A 1 236 ? 16.228 63.995 41.721 1.00 24.91 235 SER A C 1
ATOM 1647 O O . SER A 1 236 ? 15.173 64.145 41.109 1.00 24.50 235 SER A O 1
ATOM 1650 N N . ALA A 1 237 ? 17.277 63.348 41.227 1.00 26.27 236 ALA A N 1
ATOM 1651 C CA . ALA A 1 237 ? 17.192 62.508 40.049 1.00 26.15 236 ALA A CA 1
ATOM 1652 C C . ALA A 1 237 ? 16.887 61.107 40.547 1.00 30.35 236 ALA A C 1
ATOM 1653 O O . ALA A 1 237 ? 17.205 60.773 41.691 1.00 31.63 236 ALA A O 1
ATOM 1655 N N . VAL A 1 238 ? 16.258 60.293 39.707 1.00 28.27 237 VAL A N 1
ATOM 1656 C CA . VAL A 1 238 ? 16.032 58.886 40.029 1.00 25.17 237 VAL A CA 1
ATOM 1657 C C . VAL A 1 238 ? 16.765 58.063 38.981 1.00 29.82 237 VAL A C 1
ATOM 1658 O O . VAL A 1 238 ? 16.436 58.144 37.812 1.00 34.81 237 VAL A O 1
ATOM 1662 N N . CYS A 1 239 ? 17.771 57.293 39.395 1.00 29.44 238 CYS A N 1
ATOM 1663 C CA . CYS A 1 239 ? 18.693 56.640 38.455 1.00 32.31 238 CYS A CA 1
ATOM 1664 C C . CYS A 1 239 ? 18.832 55.149 38.713 1.00 33.71 238 CYS A C 1
ATOM 1665 O O . CYS A 1 239 ? 18.946 54.720 39.848 1.00 36.07 238 CYS A O 1
ATOM 1668 N N . ILE A 1 240 ? 18.853 54.368 37.644 1.00 29.26 239 ILE A N 1
ATOM 1669 C CA . ILE A 1 240 ? 18.988 52.926 37.744 1.00 29.74 239 ILE A CA 1
ATOM 1670 C C . ILE A 1 240 ? 20.135 52.551 36.820 1.00 31.48 239 ILE A C 1
ATOM 1671 O O . ILE A 1 240 ? 20.417 53.276 35.865 1.00 32.13 239 ILE A O 1
ATOM 1676 N N . SER A 1 241 ? 20.827 51.452 37.107 1.00 36.70 240 SER A N 1
ATOM 1677 C CA . SER A 1 241 ? 21.968 51.091 36.277 1.00 34.35 240 SER A CA 1
ATOM 1678 C C . SER A 1 241 ? 21.494 50.681 34.882 1.00 39.78 240 SER A C 1
ATOM 1679 O O . SER A 1 241 ? 20.449 50.040 34.734 1.00 38.15 240 SER A O 1
ATOM 1682 N N . LYS A 1 242 ? 22.245 51.081 33.858 1.00 40.15 241 LYS A N 1
ATOM 1683 C CA . LYS A 1 242 ? 21.925 50.678 32.505 1.00 41.18 241 LYS A CA 1
ATOM 1684 C C . LYS A 1 242 ? 21.891 49.145 32.430 1.00 42.61 241 LYS A C 1
ATOM 1685 O O . LYS A 1 242 ? 21.014 48.563 31.783 1.00 41.32 241 LYS A O 1
ATOM 1691 N N . LYS A 1 243 ? 22.817 48.497 33.132 1.00 43.13 242 LYS A N 1
ATOM 1692 C CA . LYS A 1 243 ? 22.932 47.043 33.074 1.00 44.49 242 LYS A CA 1
ATOM 1693 C C . LYS A 1 243 ? 21.696 46.318 33.611 1.00 45.17 242 LYS A C 1
ATOM 1694 O O . LYS A 1 243 ? 21.279 45.296 33.069 1.00 50.48 242 LYS A O 1
ATOM 1700 N N . CYS A 1 244 ? 21.101 46.847 34.669 1.00 41.04 243 CYS A N 1
ATOM 1701 C CA . CYS A 1 244 ? 19.898 46.246 35.224 1.00 37.77 243 CYS A CA 1
ATOM 1702 C C . CYS A 1 244 ? 18.698 46.589 34.353 1.00 39.11 243 CYS A C 1
ATOM 1703 O O . CYS A 1 244 ? 17.896 45.728 34.001 1.00 42.23 243 CYS A O 1
ATOM 1706 N N . TRP A 1 245 ? 18.594 47.862 34.002 1.00 38.32 244 TRP A N 1
ATOM 1707 C CA . TRP A 1 245 ? 17.531 48.356 33.144 1.00 35.93 244 TRP A CA 1
ATOM 1708 C C . TRP A 1 245 ? 17.416 47.552 31.845 1.00 38.46 244 TRP A C 1
ATOM 1709 O O . TRP A 1 245 ? 16.337 47.074 31.487 1.00 38.71 244 TRP A O 1
ATOM 1720 N N . ASP A 1 246 ? 18.535 47.393 31.148 1.00 42.31 245 ASP A N 1
ATOM 1721 C CA . ASP A 1 246 ? 18.555 46.629 29.900 1.00 46.39 245 ASP A CA 1
ATOM 1722 C C . ASP A 1 246 ? 18.219 45.138 30.081 1.00 49.77 245 ASP A C 1
ATOM 1723 O O . ASP A 1 246 ? 17.745 44.491 29.143 1.00 53.52 245 ASP A O 1
ATOM 1728 N N . SER A 1 247 ? 18.450 44.604 31.282 1.00 45.52 246 SER A N 1
ATOM 1729 C CA . SER A 1 247 ? 18.256 43.178 31.537 1.00 43.85 246 SER A CA 1
ATOM 1730 C C . SER A 1 247 ? 16.802 42.835 31.861 1.00 44.08 246 SER A C 1
ATOM 1731 O O . SER A 1 247 ? 16.418 41.665 31.890 1.00 44.54 246 SER A O 1
ATOM 1734 N N . LEU A 1 248 ? 16.000 43.861 32.113 1.00 44.33 247 LEU A N 1
ATOM 1735 C CA . LEU A 1 248 ? 14.599 43.675 32.453 1.00 34.13 247 LEU A CA 1
ATOM 1736 C C . LEU A 1 248 ? 13.795 43.392 31.196 1.00 35.59 247 LEU A C 1
ATOM 1737 O O . LEU A 1 248 ? 14.317 43.467 30.091 1.00 35.86 247 LEU A O 1
ATOM 1742 N N . THR A 1 249 ? 12.518 43.076 31.364 1.00 37.15 248 THR A N 1
ATOM 1743 C CA . THR A 1 249 ? 11.621 42.951 30.224 1.00 37.44 248 THR A CA 1
ATOM 1744 C C . THR A 1 249 ? 11.037 44.302 29.862 1.00 38.47 248 THR A C 1
ATOM 1745 O O . THR A 1 249 ? 11.218 45.287 30.585 1.00 37.04 248 THR A O 1
ATOM 1749 N N . ASP A 1 250 ? 10.319 44.327 28.745 1.00 36.62 249 ASP A N 1
ATOM 1750 C CA . ASP A 1 250 ? 9.661 45.535 28.261 1.00 40.02 249 ASP A CA 1
ATOM 1751 C C . ASP A 1 250 ? 8.578 46.004 29.229 1.00 37.47 249 ASP A C 1
ATOM 1752 O O . ASP A 1 250 ? 8.505 47.188 29.540 1.00 34.98 249 ASP A O 1
ATOM 1757 N N . GLU A 1 251 ? 7.753 45.074 29.711 1.00 41.67 250 GLU A N 1
ATOM 1758 C CA . GLU A 1 251 ? 6.676 45.408 30.649 1.00 43.81 250 GLU A CA 1
ATOM 1759 C C . GLU A 1 251 ? 7.224 45.959 31.961 1.00 37.65 250 GLU A C 1
ATOM 1760 O O . GLU A 1 251 ? 6.663 46.882 32.533 1.00 37.58 250 GLU A O 1
ATOM 1766 N N . GLN A 1 252 ? 8.326 45.392 32.429 1.00 30.90 251 GLN A N 1
ATOM 1767 C CA . GLN A 1 252 ? 8.954 45.880 33.642 1.00 28.74 251 GLN A CA 1
ATOM 1768 C C . GLN A 1 252 ? 9.534 47.277 33.464 1.00 29.35 251 GLN A C 1
ATOM 1769 O O . GLN A 1 252 ? 9.536 48.070 34.406 1.00 29.58 251 GLN A O 1
ATOM 1775 N N . ARG A 1 253 ? 10.042 47.587 32.278 1.00 24.93 252 ARG A N 1
ATOM 1776 C CA . ARG A 1 253 ? 10.567 48.932 32.069 1.00 31.15 252 ARG A CA 1
ATOM 1777 C C . ARG A 1 253 ? 9.420 49.947 32.039 1.00 32.85 252 ARG A C 1
ATOM 1778 O O . ARG A 1 253 ? 9.500 51.014 32.651 1.00 33.51 252 ARG A O 1
ATOM 1786 N N . THR A 1 254 ? 8.340 49.585 31.362 1.00 31.52 253 THR A N 1
ATOM 1787 C CA . THR A 1 254 ? 7.134 50.396 31.336 1.00 26.49 253 THR A CA 1
ATOM 1788 C C . THR A 1 254 ? 6.581 50.686 32.732 1.00 29.06 253 THR A C 1
ATOM 1789 O O . THR A 1 254 ? 6.235 51.826 33.042 1.00 29.94 253 THR A O 1
ATOM 1793 N N . ILE A 1 255 ? 6.497 49.656 33.574 1.00 28.97 254 ILE A N 1
ATOM 1794 C CA . ILE A 1 255 ? 5.919 49.799 34.901 1.00 27.52 254 ILE A CA 1
ATOM 1795 C C . ILE A 1 255 ? 6.774 50.710 35.790 1.00 27.17 254 ILE A C 1
ATOM 1796 O O . ILE A 1 255 ? 6.261 51.613 36.447 1.00 25.99 254 ILE A O 1
ATOM 1801 N N . ILE A 1 256 ? 8.081 50.469 35.797 1.00 26.44 255 ILE A N 1
ATOM 1802 C CA . ILE A 1 256 ? 9.009 51.279 36.576 1.00 24.17 255 ILE A CA 1
ATOM 1803 C C . ILE A 1 256 ? 9.001 52.745 36.134 1.00 28.56 255 ILE A C 1
ATOM 1804 O O . ILE A 1 256 ? 8.932 53.650 36.965 1.00 31.40 255 ILE A O 1
ATOM 1809 N N . GLN A 1 257 ? 9.041 52.990 34.831 1.00 30.76 256 GLN A N 1
ATOM 1810 C CA . GLN A 1 257 ? 9.013 54.362 34.342 1.00 30.61 256 GLN A CA 1
ATOM 1811 C C . GLN A 1 257 ? 7.700 55.065 34.713 1.00 29.13 256 GLN A C 1
ATOM 1812 O O . GLN A 1 257 ? 7.696 56.189 35.211 1.00 28.49 256 GLN A O 1
ATOM 1818 N N . GLU A 1 258 ? 6.583 54.401 34.460 1.00 26.67 257 GLU A N 1
ATOM 1819 C CA . GLU A 1 258 ? 5.294 55.014 34.704 1.00 26.63 257 GLU A CA 1
ATOM 1820 C C . GLU A 1 258 ? 5.105 55.370 36.179 1.00 25.59 257 GLU A C 1
ATOM 1821 O O . GLU A 1 258 ? 4.590 56.440 36.504 1.00 28.23 257 GLU A O 1
ATOM 1827 N N . GLU A 1 259 ? 5.533 54.476 37.067 1.00 23.73 258 GLU A N 1
ATOM 1828 C CA . GLU A 1 259 ? 5.324 54.659 38.501 1.00 24.69 258 GLU A CA 1
ATOM 1829 C C . GLU A 1 259 ? 6.221 55.713 39.144 1.00 25.46 258 GLU A C 1
ATOM 1830 O O . GLU A 1 259 ? 5.794 56.413 40.067 1.00 24.60 258 GLU A O 1
ATOM 1836 N N . PHE A 1 260 ? 7.450 55.848 38.659 1.00 25.57 259 PHE A N 1
ATOM 1837 C CA . PHE A 1 260 ? 8.297 56.923 39.158 1.00 25.56 259 PHE A CA 1
ATOM 1838 C C . PHE A 1 260 ? 7.795 58.273 38.658 1.00 28.41 259 PHE A C 1
ATOM 1839 O O . PHE A 1 260 ? 7.943 59.280 39.352 1.00 30.98 259 PHE A O 1
ATOM 1847 N N . ASP A 1 261 ? 7.179 58.288 37.475 1.00 28.78 260 ASP A N 1
ATOM 1848 C CA . ASP A 1 261 ? 6.587 59.516 36.941 1.00 31.74 260 ASP A CA 1
ATOM 1849 C C . ASP A 1 261 ? 5.362 59.896 37.756 1.00 28.05 260 ASP A C 1
ATOM 1850 O O . ASP A 1 261 ? 5.185 61.063 38.097 1.00 28.02 260 ASP A O 1
ATOM 1855 N N . LYS A 1 262 ? 4.517 58.916 38.071 1.00 26.58 261 LYS A N 1
ATOM 1856 C CA . LYS A 1 262 ? 3.361 59.169 38.933 1.00 28.29 261 LYS A CA 1
ATOM 1857 C C . LYS A 1 262 ? 3.809 59.607 40.336 1.00 29.27 261 LYS A C 1
ATOM 1858 O O . LYS A 1 262 ? 3.194 60.482 40.936 1.00 29.17 261 LYS A O 1
ATOM 1864 N N . GLY A 1 263 ? 4.898 59.016 40.831 1.00 23.13 262 GLY A N 1
ATOM 1865 C CA . GLY A 1 263 ? 5.520 59.458 42.064 1.00 24.11 262 GLY A CA 1
ATOM 1866 C C . GLY A 1 263 ? 6.078 60.878 42.042 1.00 27.49 262 GLY A C 1
ATOM 1867 O O . GLY A 1 263 ? 5.909 61.627 42.999 1.00 28.76 262 GLY A O 1
ATOM 1868 N N . ALA A 1 264 ? 6.760 61.245 40.962 1.00 27.20 263 ALA A N 1
ATOM 1869 C CA . ALA A 1 264 ? 7.281 62.599 40.802 1.00 26.38 263 ALA A CA 1
ATOM 1870 C C . ALA A 1 264 ? 6.145 63.576 40.945 1.00 26.39 263 ALA A C 1
ATOM 1871 O O . ALA A 1 264 ? 6.250 64.591 41.631 1.00 31.04 263 ALA A O 1
ATOM 1873 N N . LEU A 1 265 ? 5.046 63.234 40.295 1.00 26.27 264 LEU A N 1
ATOM 1874 C CA . LEU A 1 265 ? 3.837 64.042 40.310 1.00 30.61 264 LEU A CA 1
ATOM 1875 C C . LEU A 1 265 ? 3.205 64.140 41.706 1.00 26.79 264 LEU A C 1
ATOM 1876 O O . LEU A 1 265 ? 2.823 65.221 42.120 1.00 27.69 264 LEU A O 1
ATOM 1881 N N . ASP A 1 266 ? 3.100 63.010 42.410 1.00 25.67 265 ASP A N 1
ATOM 1882 C CA . ASP A 1 266 ? 2.645 62.966 43.796 1.00 25.38 265 ASP A CA 1
ATOM 1883 C C . ASP A 1 266 ? 3.564 63.829 44.658 1.00 26.31 265 ASP A C 1
ATOM 1884 O O . ASP A 1 266 ? 3.105 64.703 45.381 1.00 27.34 265 ASP A O 1
ATOM 1889 N N . ASN A 1 267 ? 4.867 63.590 44.563 1.00 24.85 266 ASN A N 1
ATOM 1890 C CA . ASN A 1 267 ? 5.837 64.354 45.327 1.00 22.71 266 ASN A CA 1
ATOM 1891 C C . ASN A 1 267 ? 5.735 65.838 45.086 1.00 26.24 266 ASN A C 1
ATOM 1892 O O . ASN A 1 267 ? 5.789 66.622 46.032 1.00 28.40 266 ASN A O 1
ATOM 1897 N N . LEU A 1 268 ? 5.601 66.226 43.822 1.00 24.92 267 LEU A N 1
ATOM 1898 C CA . LEU A 1 268 ? 5.499 67.632 43.463 1.00 26.49 267 LEU A CA 1
ATOM 1899 C C . LEU A 1 268 ? 4.295 68.325 44.076 1.00 27.54 267 LEU A C 1
ATOM 1900 O O . LEU A 1 268 ? 4.436 69.395 44.652 1.00 31.36 267 LEU A O 1
ATOM 1905 N N . THR A 1 269 ? 3.107 67.744 43.941 1.00 28.17 268 THR A N 1
ATOM 1906 C CA . THR A 1 269 ? 1.912 68.427 44.431 1.00 31.17 268 THR A CA 1
ATOM 1907 C C . THR A 1 269 ? 1.822 68.409 45.952 1.00 32.23 268 THR A C 1
ATOM 1908 O O . THR A 1 269 ? 1.263 69.308 46.563 1.00 35.99 268 THR A O 1
ATOM 1912 N N . GLU A 1 270 ? 2.376 67.380 46.566 1.00 27.00 269 GLU A N 1
ATOM 1913 C CA . GLU A 1 270 ? 2.451 67.338 48.009 1.00 27.79 269 GLU A CA 1
ATOM 1914 C C . GLU A 1 270 ? 3.380 68.465 48.507 1.00 29.34 269 GLU A C 1
ATOM 1915 O O . GLU A 1 270 ? 3.025 69.211 49.406 1.00 30.61 269 GLU A O 1
ATOM 1921 N N . THR A 1 271 ? 4.543 68.611 47.879 1.00 31.99 270 THR A N 1
ATOM 1922 C CA . THR A 1 271 ? 5.474 69.706 48.167 1.00 31.89 270 THR A CA 1
ATOM 1923 C C . THR A 1 271 ? 4.823 71.086 48.065 1.00 35.53 270 THR A C 1
ATOM 1924 O O . THR A 1 271 ? 5.041 71.958 48.915 1.00 37.32 270 THR A O 1
ATOM 1928 N N . GLU A 1 272 ? 4.029 71.280 47.016 1.00 38.61 271 GLU A N 1
ATOM 1929 C CA . GLU A 1 272 ? 3.345 72.557 46.770 1.00 38.98 271 GLU A CA 1
ATOM 1930 C C . GLU A 1 272 ? 2.295 72.797 47.859 1.00 38.30 271 GLU A C 1
ATOM 1931 O O . GLU A 1 272 ? 2.148 73.913 48.345 1.00 41.47 271 GLU A O 1
ATOM 1937 N N . LYS A 1 273 ? 1.591 71.736 48.253 1.00 36.76 272 LYS A N 1
ATOM 1938 C CA . LYS A 1 273 ? 0.606 71.803 49.335 1.00 37.80 272 LYS A CA 1
ATOM 1939 C C . LYS A 1 273 ? 1.241 72.076 50.708 1.00 38.43 272 LYS A C 1
ATOM 1940 O O . LYS A 1 273 ? 0.730 72.881 51.484 1.00 44.95 272 LYS A O 1
ATOM 1946 N N . LEU A 1 274 ? 2.359 71.421 51.000 1.00 33.36 273 LEU A N 1
ATOM 1947 C CA . LEU A 1 274 ? 2.894 71.418 52.353 1.00 27.54 273 LEU A CA 1
ATOM 1948 C C . LEU A 1 274 ? 3.752 72.606 52.720 1.00 31.64 273 LEU A C 1
ATOM 1949 O O . LEU A 1 274 ? 3.922 72.879 53.894 1.00 31.61 273 LEU A O 1
ATOM 1954 N N . GLU A 1 275 ? 4.315 73.301 51.740 1.00 33.84 274 GLU A N 1
ATOM 1955 C CA . GLU A 1 275 ? 5.252 74.363 52.062 1.00 33.78 274 GLU A CA 1
ATOM 1956 C C . GLU A 1 275 ? 4.605 75.393 52.953 1.00 37.67 274 GLU A C 1
ATOM 1957 O O . GLU A 1 275 ? 5.181 75.798 53.953 1.00 41.17 274 GLU A O 1
ATOM 1963 N N . ASP A 1 276 ? 3.383 75.775 52.614 1.00 41.13 275 ASP A N 1
ATOM 1964 C CA . ASP A 1 276 ? 2.638 76.757 53.389 1.00 46.69 275 ASP A CA 1
ATOM 1965 C C . ASP A 1 276 ? 2.357 76.259 54.812 1.00 43.57 275 ASP A C 1
ATOM 1966 O O . ASP A 1 276 ? 2.533 76.991 55.794 1.00 40.85 275 ASP A O 1
ATOM 1971 N N . GLU A 1 277 ? 1.920 75.006 54.907 1.00 39.61 276 GLU A N 1
ATOM 1972 C CA . GLU A 1 277 ? 1.543 74.401 56.174 1.00 34.42 276 GLU A CA 1
ATOM 1973 C C . GLU A 1 277 ? 2.752 74.315 57.098 1.00 33.19 276 GLU A C 1
ATOM 1974 O O . GLU A 1 277 ? 2.697 74.711 58.277 1.00 30.20 276 GLU A O 1
ATOM 1980 N N . TYR A 1 278 ? 3.853 73.826 56.536 1.00 32.18 277 TYR A N 1
ATOM 1981 C CA . TYR A 1 278 ? 5.088 73.602 57.278 1.00 33.75 277 TYR A CA 1
ATOM 1982 C C . TYR A 1 278 ? 5.739 74.893 57.775 1.00 34.57 277 TYR A C 1
ATOM 1983 O O . TYR A 1 278 ? 6.201 74.953 58.908 1.00 34.32 277 TYR A O 1
ATOM 1992 N N . ALA A 1 279 ? 5.779 75.914 56.928 1.00 28.86 278 ALA A N 1
ATOM 1993 C CA . ALA A 1 279 ? 6.289 77.223 57.337 1.00 29.90 278 ALA A CA 1
ATOM 1994 C C . ALA A 1 279 ? 5.564 77.746 58.589 1.00 32.39 278 ALA A C 1
ATOM 1995 O O . ALA A 1 279 ? 6.170 78.355 59.464 1.00 32.74 278 ALA A O 1
ATOM 1997 N N . GLN A 1 280 ? 4.265 77.499 58.676 1.00 33.26 279 GLN A N 1
ATOM 1998 C CA . GLN A 1 280 ? 3.514 77.912 59.842 1.00 32.32 279 GLN A CA 1
ATOM 1999 C C . GLN A 1 280 ? 3.960 77.108 61.078 1.00 43.16 279 GLN A C 1
ATOM 2000 O O . GLN A 1 280 ? 4.098 77.660 62.165 1.00 32.35 279 GLN A O 1
ATOM 2006 N N . LYS A 1 281 ? 4.214 75.813 60.906 1.00 30.50 280 LYS A N 1
ATOM 2007 C CA . LYS A 1 281 ? 4.675 74.992 62.023 1.00 30.28 280 LYS A CA 1
ATOM 2008 C C . LYS A 1 281 ? 6.068 75.421 62.460 1.00 35.50 280 LYS A C 1
ATOM 2009 O O . LYS A 1 281 ? 6.379 75.419 63.648 1.00 38.88 280 LYS A O 1
ATOM 2015 N N . LEU A 1 282 ? 6.911 75.763 61.494 1.00 32.22 281 LEU A N 1
ATOM 2016 C CA . LEU A 1 282 ? 8.253 76.229 61.779 1.00 31.78 281 LEU A CA 1
ATOM 2017 C C . LEU A 1 282 ? 8.210 77.491 62.630 1.00 39.15 281 LEU A C 1
ATOM 2018 O O . LEU A 1 282 ? 9.008 77.660 63.551 1.00 43.55 281 LEU A O 1
ATOM 2023 N N . LYS A 1 283 ? 7.269 78.375 62.328 1.00 39.31 282 LYS A N 1
ATOM 2024 C CA . LYS A 1 283 ? 7.117 79.602 63.100 1.00 38.04 282 LYS A CA 1
ATOM 2025 C C . LYS A 1 283 ? 6.623 79.303 64.520 1.00 41.97 282 LYS A C 1
ATOM 2026 O O . LYS A 1 283 ? 7.019 79.967 65.474 1.00 44.44 282 LYS A O 1
ATOM 2032 N N . ASP A 1 284 ? 5.768 78.291 64.651 1.00 40.83 283 ASP A N 1
ATOM 2033 C CA . ASP A 1 284 ? 5.210 77.911 65.942 1.00 39.49 283 ASP A CA 1
ATOM 2034 C C . ASP A 1 284 ? 6.261 77.253 66.833 1.00 36.76 283 ASP A C 1
ATOM 2035 O O . ASP A 1 284 ? 6.077 77.136 68.041 1.00 36.64 283 ASP A O 1
ATOM 2040 N N . ASN A 1 285 ? 7.357 76.818 66.225 1.00 34.42 284 ASN A N 1
ATOM 2041 C CA . ASN A 1 285 ? 8.492 76.273 66.958 1.00 34.60 284 ASN A CA 1
ATOM 2042 C C . ASN A 1 285 ? 9.612 77.295 67.127 1.00 44.24 284 ASN A C 1
ATOM 2043 O O . ASN A 1 285 ? 10.777 76.928 67.318 1.00 41.80 284 ASN A O 1
ATOM 2048 N N . GLY A 1 286 ? 9.259 78.573 67.036 1.00 36.25 285 GLY A N 1
ATOM 2049 C CA . GLY A 1 286 ? 10.208 79.640 67.266 1.00 37.44 285 GLY A CA 1
ATOM 2050 C C . GLY A 1 286 ? 11.208 79.880 66.154 1.00 37.99 285 GLY A C 1
ATOM 2051 O O . GLY A 1 286 ? 12.284 80.413 66.386 1.00 38.98 285 GLY A O 1
ATOM 2052 N N . VAL A 1 287 ? 10.876 79.479 64.940 1.00 37.44 286 VAL A N 1
ATOM 2053 C CA . VAL A 1 287 ? 11.726 79.838 63.823 1.00 40.34 286 VAL A CA 1
ATOM 2054 C C . VAL A 1 287 ? 11.276 81.195 63.271 1.00 41.40 286 VAL A C 1
ATOM 2055 O O . VAL A 1 287 ? 10.088 81.433 63.074 1.00 41.67 286 VAL A O 1
ATOM 2059 N N . THR A 1 288 ? 12.221 82.099 63.054 1.00 39.97 287 THR A N 1
ATOM 2060 C CA . THR A 1 288 ? 11.889 83.371 62.442 1.00 40.92 287 THR A CA 1
ATOM 2061 C C . THR A 1 288 ? 12.429 83.411 60.998 1.00 58.81 287 THR A C 1
ATOM 2062 O O . THR A 1 288 ? 13.568 83.028 60.735 1.00 41.32 287 THR A O 1
ATOM 2066 N N . PHE A 1 289 ? 11.581 83.827 60.063 1.00 41.25 288 PHE A N 1
ATOM 2067 C CA . PHE A 1 289 ? 11.951 83.879 58.650 1.00 42.51 288 PHE A CA 1
ATOM 2068 C C . PHE A 1 289 ? 12.496 85.254 58.315 1.00 45.07 288 PHE A C 1
ATOM 2069 O O . PHE A 1 289 ? 11.890 86.262 58.676 1.00 43.92 288 PHE A O 1
ATOM 2077 N N . HIS A 1 290 ? 13.633 85.290 57.622 1.00 43.61 289 HIS A N 1
ATOM 2078 C CA . HIS A 1 290 ? 14.315 86.542 57.304 1.00 45.22 289 HIS A CA 1
ATOM 2079 C C . HIS A 1 290 ? 14.456 86.756 55.790 1.00 52.56 289 HIS A C 1
ATOM 2080 O O . HIS A 1 290 ? 14.855 85.847 55.057 1.00 44.90 289 HIS A O 1
ATOM 2087 N N . GLU A 1 291 ? 14.111 87.954 55.320 1.00 56.18 290 GLU A N 1
ATOM 2088 C CA . GLU A 1 291 ? 14.294 88.313 53.908 1.00 59.18 290 GLU A CA 1
ATOM 2089 C C . GLU A 1 291 ? 15.722 88.744 53.635 1.00 58.64 290 GLU A C 1
ATOM 2090 O O . GLU A 1 291 ? 16.432 89.214 54.524 1.00 62.73 290 GLU A O 1
ATOM 2096 N N . VAL A 1 292 ? 16.125 88.613 52.385 1.00 55.33 291 VAL A N 1
ATOM 2097 C CA . VAL A 1 292 ? 17.519 88.752 52.024 1.00 55.81 291 VAL A CA 1
ATOM 2098 C C . VAL A 1 292 ? 17.677 89.895 51.007 1.00 51.18 291 VAL A C 1
ATOM 2099 O O . VAL A 1 292 ? 16.703 90.275 50.358 1.00 51.47 291 VAL A O 1
ATOM 2103 N N . ASP A 1 293 ? 18.870 90.487 50.915 1.00 53.01 292 ASP A N 1
ATOM 2104 C CA . ASP A 1 293 ? 19.182 91.411 49.815 1.00 55.31 292 ASP A CA 1
ATOM 2105 C C . ASP A 1 293 ? 19.446 90.536 48.600 1.00 55.77 292 ASP A C 1
ATOM 2106 O O . ASP A 1 293 ? 20.575 90.082 48.385 1.00 56.15 292 ASP A O 1
ATOM 2111 N N . ALA A 1 294 ? 18.396 90.286 47.821 1.00 54.92 293 ALA A N 1
ATOM 2112 C CA . ALA A 1 294 ? 18.484 89.384 46.677 1.00 55.22 293 ALA A CA 1
ATOM 2113 C C . ALA A 1 294 ? 19.531 89.845 45.668 1.00 58.35 293 ALA A C 1
ATOM 2114 O O . ALA A 1 294 ? 20.333 89.045 45.176 1.00 59.06 293 ALA A O 1
ATOM 2116 N N . GLU A 1 295 ? 19.527 91.141 45.378 1.00 60.15 294 GLU A N 1
ATOM 2117 C CA . GLU A 1 295 ? 20.417 91.692 44.377 1.00 63.11 294 GLU A CA 1
ATOM 2118 C C . GLU A 1 295 ? 21.871 91.420 44.730 1.00 61.34 294 GLU A C 1
ATOM 2119 O O . GLU A 1 295 ? 22.680 91.108 43.860 1.00 61.06 294 GLU A O 1
ATOM 2125 N N . ALA A 1 296 ? 22.191 91.505 46.016 1.00 60.54 295 ALA A N 1
ATOM 2126 C CA . ALA A 1 296 ? 23.562 91.309 46.476 1.00 61.20 295 ALA A CA 1
ATOM 2127 C C . ALA A 1 296 ? 24.055 89.873 46.292 1.00 62.26 295 ALA A C 1
ATOM 2128 O O . ALA A 1 296 ? 25.135 89.654 45.737 1.00 63.46 295 ALA A O 1
ATOM 2130 N N . PHE A 1 297 ? 23.265 88.903 46.755 1.00 60.77 296 PHE A N 1
ATOM 2131 C CA . PHE A 1 297 ? 23.608 87.491 46.598 1.00 51.60 296 PHE A CA 1
ATOM 2132 C C . PHE A 1 297 ? 23.731 87.098 45.138 1.00 61.15 296 PHE A C 1
ATOM 2133 O O . PHE A 1 297 ? 24.602 86.307 44.769 1.00 51.20 296 PHE A O 1
ATOM 2141 N N . ASN A 1 298 ? 22.862 87.667 44.310 1.00 60.81 297 ASN A N 1
ATOM 2142 C CA . ASN A 1 298 ? 22.924 87.451 42.871 1.00 60.63 297 ASN A CA 1
ATOM 2143 C C . ASN A 1 298 ? 24.264 87.825 42.268 1.00 59.92 297 ASN A C 1
ATOM 2144 O O . ASN A 1 298 ? 24.798 87.096 41.431 1.00 58.78 297 ASN A O 1
ATOM 2149 N N . LYS A 1 299 ? 24.807 88.963 42.691 1.00 60.83 298 LYS A N 1
ATOM 2150 C CA . LYS A 1 299 ? 26.095 89.415 42.178 1.00 60.80 298 LYS A CA 1
ATOM 2151 C C . LYS A 1 299 ? 27.204 88.592 42.820 1.00 59.61 298 LYS A C 1
ATOM 2152 O O . LYS A 1 299 ? 28.308 88.506 42.285 1.00 58.99 298 LYS A O 1
ATOM 2154 N N . ALA A 1 300 ? 26.888 87.974 43.959 1.00 58.48 299 ALA A N 1
ATOM 2155 C CA . ALA A 1 300 ? 27.886 87.288 44.777 1.00 53.97 299 ALA A CA 1
ATOM 2156 C C . ALA A 1 300 ? 28.207 85.890 44.271 1.00 55.82 299 ALA A C 1
ATOM 2157 O O . ALA A 1 300 ? 29.329 85.412 44.429 1.00 56.52 299 ALA A O 1
ATOM 2159 N N . VAL A 1 301 ? 27.222 85.239 43.660 1.00 52.92 300 VAL A N 1
ATOM 2160 C CA . VAL A 1 301 ? 27.399 83.868 43.194 1.00 52.99 300 VAL A CA 1
ATOM 2161 C C . VAL A 1 301 ? 27.696 83.765 41.706 1.00 55.36 300 VAL A C 1
ATOM 2162 O O . VAL A 1 301 ? 28.022 82.688 41.211 1.00 55.25 300 VAL A O 1
ATOM 2166 N N . ALA A 1 302 ? 27.569 84.879 40.991 1.00 57.98 301 ALA A N 1
ATOM 2167 C CA . ALA A 1 302 ? 27.817 84.895 39.548 1.00 58.83 301 ALA A CA 1
ATOM 2168 C C . ALA A 1 302 ? 29.163 84.296 39.115 1.00 53.05 301 ALA A C 1
ATOM 2169 O O . ALA A 1 302 ? 29.235 83.680 38.051 1.00 54.46 301 ALA A O 1
ATOM 2171 N N . PRO A 1 303 ? 30.232 84.475 39.923 1.00 53.56 302 PRO A N 1
ATOM 2172 C CA . PRO A 1 303 ? 31.500 83.818 39.574 1.00 56.93 302 PRO A CA 1
ATOM 2173 C C . PRO A 1 303 ? 31.507 82.288 39.630 1.00 57.88 302 PRO A C 1
ATOM 2174 O O . PRO A 1 303 ? 32.429 81.705 39.052 1.00 57.91 302 PRO A O 1
ATOM 2178 N N . VAL A 1 304 ? 30.541 81.662 40.308 1.00 56.41 303 VAL A N 1
ATOM 2179 C CA . VAL A 1 304 ? 30.483 80.198 40.395 1.00 50.55 303 VAL A CA 1
ATOM 2180 C C . VAL A 1 304 ? 30.385 79.568 38.989 1.00 59.38 303 VAL A C 1
ATOM 2181 O O . VAL A 1 304 ? 30.947 78.499 38.724 1.00 50.40 303 VAL A O 1
ATOM 2185 N N . TYR A 1 305 ? 29.694 80.258 38.085 1.00 58.45 304 TYR A N 1
ATOM 2186 C CA . TYR A 1 305 ? 29.526 79.786 36.714 1.00 50.98 304 TYR A CA 1
ATOM 2187 C C . TYR A 1 305 ? 30.821 79.815 35.895 1.00 54.55 304 TYR A C 1
ATOM 2188 O O . TYR A 1 305 ? 30.889 79.248 34.805 1.00 55.60 304 TYR A O 1
ATOM 2197 N N . ASP A 1 306 ? 31.855 80.466 36.417 1.00 53.08 305 ASP A N 1
ATOM 2198 C CA . ASP A 1 306 ? 33.136 80.482 35.718 1.00 53.71 305 ASP A CA 1
ATOM 2199 C C . ASP A 1 306 ? 34.161 79.558 36.442 1.00 53.52 305 ASP A C 1
ATOM 2200 O O . ASP A 1 306 ? 35.367 79.679 36.236 1.00 54.43 305 ASP A O 1
ATOM 2205 N N . LYS A 1 307 ? 33.666 78.623 37.261 1.00 52.52 306 LYS A N 1
ATOM 2206 C CA . LYS A 1 307 ? 34.521 77.758 38.109 1.00 56.67 306 LYS A CA 1
ATOM 2207 C C . LYS A 1 307 ? 34.577 76.277 37.702 1.00 56.62 306 LYS A C 1
ATOM 2208 O O . LYS A 1 307 ? 35.125 75.448 38.436 1.00 52.12 306 LYS A O 1
ATOM 2214 N N . PHE A 1 308 ? 34.002 75.942 36.551 1.00 57.87 307 PHE A N 1
ATOM 2215 C CA . PHE A 1 308 ? 33.980 74.554 36.088 1.00 57.13 307 PHE A CA 1
ATOM 2216 C C . PHE A 1 308 ? 34.517 74.427 34.681 1.00 59.51 307 PHE A C 1
ATOM 2217 O O . PHE A 1 308 ? 33.817 74.742 33.723 1.00 60.94 307 PHE A O 1
ATOM 2225 N N . PRO A 1 309 ? 35.761 73.950 34.555 1.00 59.80 308 PRO A N 1
ATOM 2226 C CA . PRO A 1 309 ? 36.471 73.868 33.276 1.00 59.57 308 PRO A CA 1
ATOM 2227 C C . PRO A 1 309 ? 35.961 72.741 32.380 1.00 58.81 308 PRO A C 1
ATOM 2228 O O . PRO A 1 309 ? 36.126 72.826 31.161 1.00 58.18 308 PRO A O 1
ATOM 2232 N N . LYS A 1 310 ? 35.348 71.717 32.974 1.00 58.35 309 LYS A N 1
ATOM 2233 C CA . LYS A 1 310 ? 34.930 70.526 32.235 1.00 53.69 309 LYS A CA 1
ATOM 2234 C C . LYS A 1 310 ? 33.524 70.639 31.629 1.00 58.84 309 LYS A C 1
ATOM 2235 O O . LYS A 1 310 ? 33.073 69.750 30.897 1.00 53.50 309 LYS A O 1
ATOM 2241 N N . TRP A 1 311 ? 32.835 71.734 31.926 1.00 57.81 310 TRP A N 1
ATOM 2242 C CA . TRP A 1 311 ? 31.584 72.027 31.244 1.00 60.08 310 TRP A CA 1
ATOM 2243 C C . TRP A 1 311 ? 31.840 72.112 29.746 1.00 63.02 310 TRP A C 1
ATOM 2244 O O . TRP A 1 311 ? 32.920 72.533 29.312 1.00 65.62 310 TRP A O 1
ATOM 2255 N N . THR A 1 312 ? 30.857 71.715 28.947 1.00 63.61 311 THR A N 1
ATOM 2256 C CA . THR A 1 312 ? 30.944 71.950 27.510 1.00 66.33 311 THR A CA 1
ATOM 2257 C C . THR A 1 312 ? 30.825 73.459 27.273 1.00 66.01 311 THR A C 1
ATOM 2258 O O . THR A 1 312 ? 30.013 74.118 27.917 1.00 67.17 311 THR A O 1
ATOM 2262 N N . PRO A 1 313 ? 31.662 74.014 26.378 1.00 63.63 312 PRO A N 1
ATOM 2263 C CA . PRO A 1 313 ? 31.733 75.458 26.117 1.00 62.74 312 PRO A CA 1
ATOM 2264 C C . PRO A 1 313 ? 30.404 76.090 25.723 1.00 56.18 312 PRO A C 1
ATOM 2265 O O . PRO A 1 313 ? 29.733 75.589 24.832 1.00 56.63 312 PRO A O 1
ATOM 2269 N N . GLY A 1 314 ? 30.038 77.182 26.386 1.00 60.25 313 GLY A N 1
ATOM 2270 C CA . GLY A 1 314 ? 28.820 77.902 26.064 1.00 56.13 313 GLY A CA 1
ATOM 2271 C C . GLY A 1 314 ? 27.551 77.322 26.654 1.00 55.28 313 GLY A C 1
ATOM 2272 O O . GLY A 1 314 ? 26.449 77.725 26.297 1.00 55.58 313 GLY A O 1
ATOM 2273 N N . ILE A 1 315 ? 27.702 76.382 27.576 1.00 53.40 314 ILE A N 1
ATOM 2274 C CA . ILE A 1 315 ? 26.552 75.746 28.211 1.00 49.83 314 ILE A CA 1
ATOM 2275 C C . ILE A 1 315 ? 25.667 76.742 28.970 1.00 52.53 314 ILE A C 1
ATOM 2276 O O . ILE A 1 315 ? 24.445 76.664 28.876 1.00 52.02 314 ILE A O 1
ATOM 2281 N N . TYR A 1 316 ? 26.273 77.690 29.686 1.00 51.58 315 TYR A N 1
ATOM 2282 C CA . TYR A 1 316 ? 25.498 78.710 30.390 1.00 49.26 315 TYR A CA 1
ATOM 2283 C C . TYR A 1 316 ? 24.686 79.551 29.412 1.00 54.59 315 TYR A C 1
ATOM 2284 O O . TYR A 1 316 ? 23.540 79.904 29.681 1.00 49.59 315 TYR A O 1
ATOM 2293 N N . ASP A 1 317 ? 25.290 79.874 28.276 1.00 57.09 316 ASP A N 1
ATOM 2294 C CA . ASP A 1 317 ? 24.623 80.707 27.285 1.00 59.56 316 ASP A CA 1
ATOM 2295 C C . ASP A 1 317 ? 23.435 79.967 26.636 1.00 56.26 316 ASP A C 1
ATOM 2296 O O . ASP A 1 317 ? 22.403 80.577 26.348 1.00 54.05 316 ASP A O 1
ATOM 2301 N N . LYS A 1 318 ? 23.575 78.656 26.435 1.00 51.65 317 LYS A N 1
ATOM 2302 C CA . LYS A 1 318 ? 22.496 77.838 25.877 1.00 51.04 317 LYS A CA 1
ATOM 2303 C C . LYS A 1 318 ? 21.389 77.574 26.907 1.00 58.72 317 LYS A C 1
ATOM 2304 O O . LYS A 1 318 ? 20.203 77.618 26.576 1.00 59.21 317 LYS A O 1
ATOM 2306 N N . ILE A 1 319 ? 21.776 77.303 28.153 1.00 48.19 318 ILE A N 1
ATOM 2307 C CA . ILE A 1 319 ? 20.825 77.231 29.258 1.00 46.73 318 ILE A CA 1
ATOM 2308 C C . ILE A 1 319 ? 20.005 78.517 29.338 1.00 53.38 318 ILE A C 1
ATOM 2309 O O . ILE A 1 319 ? 18.778 78.483 29.416 1.00 54.50 318 ILE A O 1
ATOM 2314 N N . MET A 1 320 ? 20.684 79.655 29.308 1.00 53.19 319 MET A N 1
ATOM 2315 C CA . MET A 1 320 ? 19.991 80.933 29.400 1.00 54.03 319 MET A CA 1
ATOM 2316 C C . MET A 1 320 ? 19.071 81.158 28.219 1.00 54.46 319 MET A C 1
ATOM 2317 O O . MET A 1 320 ? 18.052 81.830 28.339 1.00 49.72 319 MET A O 1
ATOM 2322 N N . GLU A 1 321 ? 19.423 80.592 27.075 1.00 57.24 320 GLU A N 1
ATOM 2323 C CA . GLU A 1 321 ? 18.598 80.785 25.892 1.00 61.04 320 GLU A CA 1
ATOM 2324 C C . GLU A 1 321 ? 17.269 80.071 26.080 1.00 57.05 320 GLU A C 1
ATOM 2325 O O . GLU A 1 321 ? 16.210 80.628 25.781 1.00 56.18 320 GLU A O 1
ATOM 2331 N N . ASN A 1 322 ? 17.334 78.850 26.606 1.00 53.22 321 ASN A N 1
ATOM 2332 C CA . ASN A 1 322 ? 16.138 78.082 26.911 1.00 47.39 321 ASN A CA 1
ATOM 2333 C C . ASN A 1 322 ? 15.346 78.704 28.032 1.00 46.51 321 ASN A C 1
ATOM 2334 O O . ASN A 1 322 ? 14.118 78.756 27.978 1.00 46.18 321 ASN A O 1
ATOM 2339 N N . LEU A 1 323 ? 16.056 79.167 29.054 1.00 46.20 322 LEU A N 1
ATOM 2340 C CA . LEU A 1 323 ? 15.407 79.722 30.228 1.00 45.38 322 LEU A CA 1
ATOM 2341 C C . LEU A 1 323 ? 14.664 80.993 29.866 1.00 46.41 322 LEU A C 1
ATOM 2342 O O . LEU A 1 323 ? 13.577 81.249 30.372 1.00 47.70 322 LEU A O 1
ATOM 2347 N N . THR A 1 324 ? 15.247 81.780 28.972 1.00 48.05 323 THR A N 1
ATOM 2348 C CA . THR A 1 324 ? 14.607 83.004 28.519 1.00 49.32 323 THR A CA 1
ATOM 2349 C C . THR A 1 324 ? 13.360 82.671 27.722 1.00 52.92 323 THR A C 1
ATOM 2350 O O . THR A 1 324 ? 12.308 83.280 27.918 1.00 53.57 323 THR A O 1
ATOM 2354 N N . GLN A 1 325 ? 13.487 81.692 26.831 1.00 49.45 324 GLN A N 1
ATOM 2355 C CA . GLN A 1 325 ? 12.360 81.200 26.050 1.00 49.50 324 GLN A CA 1
ATOM 2356 C C . GLN A 1 325 ? 11.248 80.673 26.958 1.00 51.29 324 GLN A C 1
ATOM 2357 O O . GLN A 1 325 ? 10.086 81.031 26.788 1.00 48.04 324 GLN A O 1
ATOM 2363 N N . ILE A 1 326 ? 11.620 79.831 27.922 1.00 46.33 325 ILE A N 1
ATOM 2364 C CA . ILE A 1 326 ? 10.690 79.265 28.898 1.00 44.77 325 ILE A CA 1
ATOM 2365 C C . ILE A 1 326 ? 9.914 80.347 29.670 1.00 52.08 325 ILE A C 1
ATOM 2366 O O . ILE A 1 326 ? 8.719 80.213 29.939 1.00 44.17 325 ILE A O 1
ATOM 2371 N N . ARG A 1 327 ? 10.597 81.434 30.000 1.00 52.20 326 ARG A N 1
ATOM 2372 C CA . ARG A 1 327 ? 9.978 82.503 30.764 1.00 52.92 326 ARG A CA 1
ATOM 2373 C C . ARG A 1 327 ? 8.926 83.254 29.953 1.00 58.67 326 ARG A C 1
ATOM 2374 O O . ARG A 1 327 ? 7.839 83.542 30.464 1.00 60.64 326 ARG A O 1
ATOM 2382 N N . GLU A 1 328 ? 9.260 83.575 28.701 1.00 60.40 327 GLU A N 1
ATOM 2383 C CA . GLU A 1 328 ? 8.329 84.230 27.784 1.00 61.74 327 GLU A CA 1
ATOM 2384 C C . GLU A 1 328 ? 7.008 83.456 27.724 1.00 57.01 327 GLU A C 1
ATOM 2385 O O . GLU A 1 328 ? 5.936 84.029 27.923 1.00 52.08 327 GLU A O 1
ATOM 2391 N N . ASP A 1 329 ? 7.094 82.149 27.488 1.00 58.28 328 ASP A N 1
ATOM 2392 C CA . ASP A 1 329 ? 5.906 81.305 27.388 1.00 64.02 328 ASP A CA 1
ATOM 2393 C C . ASP A 1 329 ? 5.045 81.325 28.648 1.00 64.08 328 ASP A C 1
ATOM 2394 O O . ASP A 1 329 ? 3.815 81.322 28.564 1.00 67.19 328 ASP A O 1
ATOM 2399 N N . ILE A 1 330 ? 5.696 81.334 29.809 1.00 58.59 329 ILE A N 1
ATOM 2400 C CA . ILE A 1 330 ? 4.996 81.380 31.088 1.00 56.00 329 ILE A CA 1
ATOM 2401 C C . ILE A 1 330 ? 4.164 82.655 31.258 1.00 57.22 329 ILE A C 1
ATOM 2402 O O . ILE A 1 330 ? 3.011 82.593 31.683 1.00 55.20 329 ILE A O 1
ATOM 2407 N N . LYS A 1 331 ? 4.742 83.800 30.904 1.00 63.89 330 LYS A N 1
ATOM 2408 C CA . LYS A 1 331 ? 4.015 85.070 30.899 1.00 68.51 330 LYS A CA 1
ATOM 2409 C C . LYS A 1 331 ? 2.772 85.041 29.996 1.00 80.54 330 LYS A C 1
ATOM 2410 O O . LYS A 1 331 ? 1.718 85.541 30.386 1.00 81.25 330 LYS A O 1
ATOM 2412 N N . ASN A 1 332 ? 2.897 84.439 28.808 1.00 43.75 331 ASN A N 1
ATOM 2413 C CA . ASN A 1 332 ? 1.803 84.358 27.814 1.00 52.15 331 ASN A CA 1
ATOM 2414 C C . ASN A 1 332 ? 0.660 83.366 28.097 1.00 56.52 331 ASN A C 1
ATOM 2415 O O . ASN A 1 332 ? 0.465 82.889 29.223 1.00 61.30 331 ASN A O 1
#

Foldseek 3Di:
DAEAEEEEQADCLFLLNVLVVVLQVQLCVVVVNPYRYDYDYNCPDPAQLVQVVCQLVQHSYKYKAFQLSLCVQVVLSLLLFAWPPDPDLLLSVQLCVDVLNVVSQVSSVVRFKHWLDFLLFQWQKWWFFADEAAALVVQAPFAEEDAPGPRRQLLSVLSHHHYDHDRPSCVVVCLVVVVGGTYMGALSCCQSVVCLVRGAETEPQSTTTGIIIIIHTSNNLVVDDPVSNVSSSVSVVVSSVSSVVVSVVCRVVSVVVSVVSRHDYHYYNNVRSVVRSVCSVVVDPPHDPCSNVVSVVSSVVSVVVVVD

Sequence (308 aa):
ARVIKVTTKFVDDEQTAKSLVKVVEAINQRSNGTLELQLFTSGTLPIGKDGMEQVANGSDWILVDGVNFLGDYVPDYNAVTGPMLYQSFEEYLRMVKTPLVQDLNAQALEKGIKVLSLDWLFGFRNIEAKKPIKTPEDMKGLKLRVPTSQLYTFTIEAMGGNPVAMPYPDTYAALQQGVIDGLEGSILSFYGTKQYENVKEYSLTRHLLGVSAVCISKKCWDSLTDEQRTIIQEEFDKGALDNLTETEKLEDEYAQKLKDNGVTFHEVDAEAFNKAVAPVYDKFPKWTPGIYDKIMENLTQIREDIKN

Nearest PDB structures (foldseek):
  4pfb-assembly1_A  TM=1.003E+00  e=1.403E-61  Fusobacterium nucleatum subsp. nucleatum ATCC 25586
  4o8m-assembly7_G  TM=9.589E-01  e=3.520E-30  Actinobacillus succinogenes 130Z
  4ovt-assembly2_B  TM=9.508E-01  e=3.328E-30  Brucella anthropi ATCC 49188
  4pf8-assembly2_B  TM=9.150E-01  e=1.305E-25  Sulfitobacter sp. NAS-14.1
  4nq8-assembly2_B  TM=8.946E-01  e=1.726E-25  Bordetella bronchiseptica RB50

B-factor: mean 40.85, std 13.97, range [16.05, 99.09]

Solvent-accessible surface area: 12871 Å² total; per-residue (Å²): 98,75,54,0,64,0,0,0,40,7,32,100,69,12,13,2,2,93,0,0,84,113,5,13,99,29,0,36,126,93,2,129,52,65,4,76,4,47,44,61,23,43,28,96,42,53,29,6,111,92,0,4,93,66,0,18,114,16,31,58,36,0,1,0,5,5,5,12,10,0,7,81,55,0,33,5,3,12,0,5,17,4,3,33,13,13,144,41,28,84,13,2,20,88,0,10,118,19,110,34,2,95,76,1,31,54,55,0,55,145,100,17,0,53,14,8,10,7,28,0,0,9,0,28,14,6,0,1,0,116,81,63,1,50,46,29,131,38,0,60,56,19,82,0,9,0,15,39,10,105,3,15,28,33,0,1,96,31,0,32,2,76,27,43,55,22,62,32,57,75,0,76,49,7,13,147,135,39,72,1,40,0,0,1,2,0,24,5,11,0,46,5,11,79,0,22,116,52,0,80,32,0,0,26,6,114,2,4,15,0,7,0,1,0,0,0,0,76,150,1,24,80,66,12,79,109,109,20,56,66,4,0,52,74,9,0,67,120,4,8,110,36,0,23,53,39,0,101,135,22,47,122,87,23,18,94,74,0,107,105,59,43,4,62,54,41,128,25,73,62,133,31,0,68,72,25,2,53,76,3,33,133,100,35,133,159,25,63,135,48,14,88,104,46,1,54,111,36,0,80,91,12,76,100,68,74,89,146